Protein AF-A0A150R472-F1 (afdb_monomer_lite)

Foldseek 3Di:
DDDDDPDDDDDDVVVVVVVVVVVPDDDPPVVVVVVVVVVVVCVVVVDDDDDDDDDDDDDDDDDDDDDDDPPPDDDDDPPPPVPPPQDAAEDDAAEAEAEADPAFWDKDFDPDQLLPDPDAKKKKKKKWFPQKDWDFPPDDDPPWDWDDDPGIIIIIDMFGSDPVGGGTTIIIGGDFDKIKMWMWIDDPRHIYIYIYIYGYYD

Radius of gyration: 24.88 Å; chains: 1; bounding box: 51×70×82 Å

Organism: Sorangium cellulosum (NCBI:txid56)

pLDDT: mean 71.8, std 20.86, range [34.97, 97.44]

Structure (mmCIF, N/CA/C/O backbone):
data_AF-A0A150R472-F1
#
_entry.id   AF-A0A150R472-F1
#
loop_
_atom_site.group_PDB
_atom_site.id
_atom_site.type_symbol
_atom_site.label_atom_id
_atom_site.label_alt_id
_atom_site.label_comp_id
_atom_site.label_asym_id
_atom_site.label_entity_id
_atom_site.label_seq_id
_atom_site.pdbx_PDB_ins_code
_atom_site.Cartn_x
_atom_site.Cartn_y
_atom_site.Cartn_z
_atom_site.occupancy
_atom_site.B_iso_or_equiv
_atom_site.auth_seq_id
_atom_site.auth_comp_id
_atom_site.auth_asym_id
_atom_site.auth_atom_id
_atom_site.pdbx_PDB_model_num
ATOM 1 N N . MET A 1 1 ? 4.838 14.155 -59.945 1.00 41.25 1 MET A N 1
ATOM 2 C CA . MET A 1 1 ? 5.807 13.468 -59.065 1.00 41.25 1 MET A CA 1
ATOM 3 C C . MET A 1 1 ? 7.003 14.375 -58.851 1.00 41.25 1 MET A C 1
ATOM 5 O O . MET A 1 1 ? 7.670 14.686 -59.829 1.00 41.25 1 MET A O 1
ATOM 9 N N . ASN A 1 2 ? 7.179 14.845 -57.613 1.00 40.28 2 ASN A N 1
ATOM 10 C CA . ASN A 1 2 ? 8.442 15.095 -56.899 1.00 40.28 2 ASN A CA 1
ATOM 11 C C . ASN A 1 2 ? 8.157 16.073 -55.752 1.00 40.28 2 ASN A C 1
ATOM 13 O O . ASN A 1 2 ? 8.332 17.281 -55.896 1.00 40.28 2 ASN A O 1
ATOM 17 N N . GLU A 1 3 ? 7.688 15.537 -54.626 1.00 43.25 3 GLU A N 1
ATOM 18 C CA . GLU A 1 3 ? 7.766 16.222 -53.337 1.00 43.25 3 GLU A CA 1
ATOM 19 C C . GLU A 1 3 ? 9.189 16.012 -52.809 1.00 43.25 3 GLU A C 1
ATOM 21 O O . GLU A 1 3 ? 9.639 14.881 -52.639 1.00 43.25 3 GLU A O 1
ATOM 26 N N . ARG A 1 4 ? 9.938 17.108 -52.658 1.00 50.59 4 ARG A N 1
ATOM 27 C CA . ARG A 1 4 ? 11.220 17.114 -51.954 1.00 50.59 4 ARG A CA 1
ATOM 28 C C . ARG A 1 4 ? 10.915 17.321 -50.479 1.00 50.59 4 ARG A C 1
ATOM 30 O O . ARG A 1 4 ? 10.432 18.389 -50.110 1.00 50.59 4 ARG A O 1
ATOM 37 N N . ASP A 1 5 ? 11.195 16.303 -49.681 1.00 42.66 5 ASP A N 1
ATOM 38 C CA . ASP A 1 5 ? 11.229 16.392 -48.224 1.00 42.66 5 ASP A CA 1
ATOM 39 C C . ASP A 1 5 ? 12.313 17.412 -47.818 1.00 42.66 5 ASP A C 1
ATOM 41 O O . ASP A 1 5 ? 13.453 17.290 -48.284 1.00 42.66 5 ASP A O 1
ATOM 45 N N . PRO A 1 6 ? 12.012 18.459 -47.028 1.00 54.38 6 PRO A N 1
ATOM 46 C CA . PRO A 1 6 ? 13.043 19.359 -46.537 1.00 54.38 6 PRO A CA 1
ATOM 47 C C . PRO A 1 6 ? 13.856 18.657 -45.443 1.00 54.38 6 PRO A C 1
ATOM 49 O O . PRO A 1 6 ? 13.374 18.426 -44.335 1.00 54.38 6 PRO A O 1
ATOM 52 N N . GLU A 1 7 ? 15.107 18.338 -45.770 1.00 58.38 7 GLU A N 1
ATOM 53 C CA . GLU A 1 7 ? 16.122 17.842 -44.841 1.00 58.38 7 GLU A CA 1
ATOM 54 C C . GLU A 1 7 ? 16.258 18.824 -43.662 1.00 58.38 7 GLU A C 1
ATOM 56 O O . GLU A 1 7 ? 16.599 19.999 -43.832 1.00 58.38 7 GLU A O 1
ATOM 61 N N . LEU A 1 8 ? 15.908 18.362 -42.460 1.00 50.47 8 LEU A N 1
ATOM 62 C CA . LEU A 1 8 ? 16.001 19.155 -41.236 1.00 50.47 8 LEU A CA 1
ATOM 63 C C . LEU A 1 8 ? 17.477 19.487 -40.950 1.00 50.47 8 LEU A C 1
ATOM 65 O O . LEU A 1 8 ? 18.325 18.603 -41.071 1.00 50.47 8 LEU A O 1
ATOM 69 N N . PRO A 1 9 ? 17.815 20.723 -40.535 1.00 58.00 9 PRO A N 1
ATOM 70 C CA . PRO A 1 9 ? 19.200 21.086 -40.264 1.00 58.00 9 PRO A CA 1
ATOM 71 C C . PRO A 1 9 ? 19.743 20.302 -39.063 1.00 58.00 9 PRO A C 1
ATOM 73 O O . PRO A 1 9 ? 19.156 20.313 -37.978 1.00 58.00 9 PRO A O 1
ATOM 76 N N . GLU A 1 10 ? 20.886 19.641 -39.249 1.00 63.16 10 GLU A N 1
ATOM 77 C CA . GLU A 1 10 ? 21.577 18.930 -38.176 1.00 63.16 10 GLU A CA 1
ATOM 78 C C . GLU A 1 10 ? 22.005 19.903 -37.068 1.00 63.16 10 GLU A C 1
ATOM 80 O O . GLU A 1 10 ? 22.613 20.949 -37.313 1.00 63.16 10 GLU A O 1
ATOM 85 N N . PHE A 1 11 ? 21.686 19.565 -35.818 1.00 61.25 11 PHE A N 1
ATOM 86 C CA . PHE A 1 11 ? 22.014 20.420 -34.681 1.00 61.25 11 PHE A CA 1
ATOM 87 C C . PHE A 1 11 ? 23.538 20.547 -34.498 1.00 61.25 11 PHE A C 1
ATOM 89 O O . PHE A 1 11 ? 24.228 19.520 -34.497 1.00 61.25 11 PHE A O 1
ATOM 96 N N . PRO A 1 12 ? 24.071 21.761 -34.238 1.00 76.25 12 PRO A N 1
ATOM 97 C CA . PRO A 1 12 ? 25.487 21.967 -33.943 1.00 76.25 12 PRO A CA 1
ATOM 98 C C . PRO A 1 12 ? 25.973 21.049 -32.815 1.00 76.25 12 PRO A C 1
ATOM 100 O O . PRO A 1 12 ? 25.278 20.862 -31.813 1.00 76.25 12 PRO A O 1
ATOM 103 N N . GLN A 1 13 ? 27.179 20.487 -32.942 1.00 66.56 13 GLN A N 1
ATOM 104 C CA . GLN A 1 13 ? 27.697 19.494 -31.987 1.00 66.56 13 GLN A CA 1
ATOM 105 C C . GLN A 1 13 ? 27.717 19.996 -30.533 1.00 66.56 13 GLN A C 1
ATOM 107 O O . GLN A 1 13 ? 27.543 19.210 -29.603 1.00 66.56 13 GLN A O 1
ATOM 112 N N . GLU A 1 14 ? 27.898 21.300 -30.323 1.00 60.41 14 GLU A N 1
ATOM 113 C CA . GLU A 1 14 ? 27.862 21.925 -28.998 1.00 60.41 14 GLU A CA 1
ATOM 114 C C . GLU A 1 14 ? 26.471 21.846 -28.359 1.00 60.41 14 GLU A C 1
ATOM 116 O O . GLU A 1 14 ? 26.351 21.502 -27.182 1.00 60.41 14 GLU A O 1
ATOM 121 N N . LEU A 1 15 ? 25.412 22.037 -29.150 1.00 63.22 15 LEU A N 1
ATOM 122 C CA . LEU A 1 15 ? 24.032 21.890 -28.696 1.00 63.22 15 LEU A CA 1
ATOM 123 C C . LEU A 1 15 ? 23.710 20.425 -28.371 1.00 63.22 15 LEU A C 1
ATOM 125 O O . LEU A 1 15 ? 23.051 20.140 -27.374 1.00 63.22 15 LEU A O 1
ATOM 129 N N . GLN A 1 16 ? 24.248 19.476 -29.142 1.00 64.50 16 GLN A N 1
ATOM 130 C CA . GLN A 1 16 ? 24.092 18.049 -28.844 1.00 64.50 16 GLN A CA 1
ATOM 131 C C . GLN A 1 16 ? 24.772 17.646 -27.527 1.00 64.50 16 GLN A C 1
ATOM 133 O O . GLN A 1 16 ? 24.249 16.807 -26.787 1.00 64.50 16 GLN A O 1
ATOM 138 N N . ARG A 1 17 ? 25.935 18.236 -27.217 1.00 63.47 17 ARG A N 1
ATOM 139 C CA . ARG A 1 17 ? 26.630 18.021 -25.938 1.00 63.47 17 ARG A CA 1
ATOM 140 C C . ARG A 1 17 ? 25.864 18.655 -24.782 1.00 63.47 17 ARG A C 1
ATOM 142 O O . ARG A 1 17 ? 25.713 18.003 -23.754 1.00 63.47 17 ARG A O 1
ATOM 149 N N . ALA A 1 18 ? 25.326 19.860 -24.967 1.00 58.75 18 ALA A N 1
ATOM 150 C CA . ALA A 1 18 ? 24.502 20.534 -23.966 1.00 58.75 18 ALA A CA 1
ATOM 151 C C . ALA A 1 18 ? 23.213 19.751 -23.656 1.00 58.75 18 ALA A C 1
ATOM 153 O O . ALA A 1 18 ? 22.895 19.540 -22.490 1.00 58.75 18 ALA A O 1
ATOM 154 N N . ILE A 1 19 ? 22.524 19.227 -24.676 1.00 63.00 19 ILE A N 1
ATOM 155 C CA . ILE A 1 19 ? 21.335 18.376 -24.498 1.00 63.00 19 ILE A CA 1
ATOM 156 C C . ILE A 1 19 ? 21.699 17.074 -23.772 1.00 63.00 19 ILE A C 1
ATOM 158 O O . ILE A 1 19 ? 20.987 16.660 -22.860 1.00 63.00 19 ILE A O 1
ATOM 162 N N . ARG A 1 20 ? 22.824 16.433 -24.119 1.00 61.41 20 ARG A N 1
ATOM 163 C CA . ARG A 1 20 ? 23.303 15.237 -23.399 1.00 61.41 20 ARG A CA 1
ATOM 164 C C . ARG A 1 20 ? 23.678 15.528 -21.948 1.00 61.41 20 ARG A C 1
ATOM 166 O O . ARG A 1 20 ? 23.418 14.688 -21.096 1.00 61.41 20 ARG A O 1
ATOM 173 N N . ALA A 1 21 ? 24.276 16.683 -21.668 1.00 61.41 21 ALA A N 1
ATOM 174 C CA . ALA A 1 21 ? 24.594 17.100 -20.307 1.00 61.41 21 ALA A CA 1
ATOM 175 C C . ALA A 1 21 ? 23.316 17.372 -19.500 1.00 61.41 21 ALA A C 1
ATOM 177 O O . ALA A 1 21 ? 23.190 16.866 -18.393 1.00 61.41 21 ALA A O 1
ATOM 178 N N . ALA A 1 22 ? 22.336 18.070 -20.083 1.00 57.03 22 ALA A N 1
ATOM 179 C CA . ALA A 1 22 ? 21.048 18.338 -19.447 1.00 57.03 22 ALA A CA 1
ATOM 180 C C . ALA A 1 22 ? 20.241 17.056 -19.173 1.00 57.03 22 ALA A C 1
ATOM 182 O O . ALA A 1 22 ? 19.629 16.942 -18.121 1.00 57.03 22 ALA A O 1
ATOM 183 N N . ARG A 1 23 ? 20.297 16.057 -20.066 1.00 59.72 23 ARG A N 1
ATOM 184 C CA . ARG A 1 23 ? 19.662 14.737 -19.864 1.00 59.72 23 ARG A CA 1
ATOM 185 C C . ARG A 1 23 ? 20.285 13.902 -18.741 1.00 59.72 23 ARG A C 1
ATOM 187 O O . ARG A 1 23 ? 19.663 12.950 -18.294 1.00 59.72 23 ARG A O 1
ATOM 194 N N . ARG A 1 24 ? 21.515 14.214 -18.319 1.00 53.81 24 ARG A N 1
ATOM 195 C CA . ARG A 1 24 ? 22.201 13.537 -17.202 1.00 53.81 24 ARG A CA 1
ATOM 196 C C . ARG A 1 24 ? 21.940 14.198 -15.853 1.00 53.81 24 ARG A C 1
ATOM 198 O O . ARG A 1 24 ? 22.370 13.668 -14.836 1.00 53.81 24 ARG A O 1
ATOM 205 N N . VAL A 1 25 ? 21.299 15.362 -15.848 1.00 51.38 25 VAL A N 1
ATOM 206 C CA . VAL A 1 25 ? 20.901 16.044 -14.622 1.00 51.38 25 VAL A CA 1
ATOM 207 C C . VAL A 1 25 ? 19.490 15.574 -14.307 1.00 51.38 25 VAL A C 1
ATOM 209 O O . VAL A 1 25 ? 18.552 15.923 -15.022 1.00 51.38 25 VAL A O 1
ATOM 212 N N . GLU A 1 26 ? 19.350 14.757 -13.263 1.00 59.97 26 GLU A N 1
ATOM 213 C CA . GLU A 1 26 ? 18.031 14.417 -12.734 1.00 59.97 26 GLU A CA 1
ATOM 214 C C . GLU A 1 26 ? 17.257 15.708 -12.429 1.00 59.97 26 GLU A C 1
ATOM 216 O O . GLU A 1 26 ? 17.829 16.667 -11.885 1.00 59.97 26 GLU A O 1
ATOM 221 N N . PRO A 1 27 ? 15.965 15.778 -12.792 1.00 62.59 27 PRO A N 1
ATOM 222 C CA . PRO A 1 27 ? 15.145 16.912 -12.416 1.00 62.59 27 PRO A CA 1
ATOM 223 C C . PRO A 1 27 ? 15.155 17.047 -10.892 1.00 62.59 27 PRO A C 1
ATOM 225 O O . PRO A 1 27 ? 15.138 16.070 -10.147 1.00 62.59 27 PRO A O 1
ATOM 228 N N . SER A 1 28 ? 15.200 18.285 -10.398 1.00 59.84 28 SER A N 1
ATOM 229 C CA . SER A 1 28 ? 15.162 18.484 -8.951 1.00 59.84 28 SER A CA 1
ATOM 230 C C . SER A 1 28 ? 13.852 17.924 -8.388 1.00 59.84 28 SER A C 1
ATOM 232 O O . SER A 1 28 ? 12.782 18.143 -8.959 1.00 59.84 28 SER A O 1
ATOM 234 N N . ARG A 1 29 ? 13.911 17.265 -7.223 1.00 52.25 29 ARG A N 1
ATOM 235 C CA . ARG A 1 29 ? 12.732 16.697 -6.536 1.00 52.25 29 ARG A CA 1
ATOM 236 C C . ARG A 1 29 ? 11.596 17.713 -6.329 1.00 52.25 29 ARG A C 1
ATOM 238 O O . ARG A 1 29 ? 10.433 17.346 -6.203 1.00 52.25 29 ARG A O 1
ATOM 245 N N . ALA A 1 30 ? 11.914 19.009 -6.285 1.00 52.56 30 ALA A N 1
ATOM 246 C CA . ALA A 1 30 ? 10.928 20.087 -6.205 1.00 52.56 30 ALA A CA 1
ATOM 247 C C . ALA A 1 30 ? 10.163 20.306 -7.524 1.00 52.56 30 ALA A C 1
ATOM 249 O O . ALA A 1 30 ? 8.993 20.689 -7.503 1.00 52.56 30 ALA A O 1
ATOM 250 N N . LEU A 1 31 ? 10.812 20.073 -8.666 1.00 54.16 31 LEU A N 1
ATOM 251 C CA . LEU A 1 31 ? 10.204 20.152 -9.991 1.00 54.16 31 LEU A CA 1
ATOM 252 C C . LEU A 1 31 ? 9.258 18.968 -10.222 1.00 54.16 31 LEU A C 1
ATOM 254 O O . LEU A 1 31 ? 8.132 19.174 -10.665 1.00 54.16 31 LEU A O 1
ATOM 258 N N . GLU A 1 32 ? 9.675 17.762 -9.835 1.00 59.03 32 GLU A N 1
ATOM 259 C CA . GLU A 1 32 ? 8.843 16.555 -9.912 1.00 59.03 32 GLU A CA 1
ATOM 260 C C . GLU A 1 32 ? 7.554 16.718 -9.100 1.00 59.03 32 GLU A C 1
ATOM 262 O O . GLU A 1 32 ? 6.459 16.551 -9.634 1.00 59.03 32 GLU A O 1
ATOM 267 N N . ARG A 1 33 ? 7.658 17.171 -7.841 1.00 57.97 33 ARG A N 1
ATOM 268 C CA . ARG A 1 33 ? 6.489 17.443 -6.982 1.00 57.97 33 ARG A CA 1
ATOM 269 C C . ARG A 1 33 ? 5.520 18.460 -7.589 1.00 57.97 33 ARG A C 1
ATOM 271 O O . ARG A 1 33 ? 4.310 18.306 -7.449 1.00 57.97 33 ARG A O 1
ATOM 278 N N . ARG A 1 34 ? 6.024 19.494 -8.272 1.00 61.78 34 ARG A N 1
ATOM 279 C CA . ARG A 1 34 ? 5.173 20.497 -8.939 1.00 61.78 34 ARG A CA 1
ATOM 280 C C . ARG A 1 34 ? 4.437 19.919 -10.140 1.00 61.78 34 ARG A C 1
ATOM 282 O O . ARG A 1 34 ? 3.284 20.275 -10.352 1.00 61.78 34 ARG A O 1
ATOM 289 N N . VAL A 1 35 ? 5.083 19.038 -10.902 1.00 68.00 35 VAL A N 1
ATOM 290 C CA . VAL A 1 35 ? 4.457 18.369 -12.049 1.00 68.00 35 VAL A CA 1
ATOM 291 C C . VAL A 1 35 ? 3.386 17.388 -11.572 1.00 68.00 35 VAL A C 1
ATOM 293 O O . VAL A 1 35 ? 2.254 17.474 -12.037 1.00 68.00 35 VAL A O 1
ATOM 296 N N . PHE A 1 36 ? 3.688 16.535 -10.589 1.00 65.81 36 PHE A N 1
ATOM 297 C CA . PHE A 1 36 ? 2.701 15.602 -10.034 1.00 65.81 36 PHE A CA 1
ATOM 298 C C . PHE A 1 36 ? 1.529 16.323 -9.355 1.00 65.81 36 PHE A C 1
ATOM 300 O O . PHE A 1 36 ? 0.376 15.978 -9.603 1.00 65.81 36 PHE A O 1
ATOM 307 N N . GLY A 1 37 ? 1.792 17.388 -8.591 1.00 62.53 37 GLY A N 1
ATOM 308 C CA . GLY A 1 37 ? 0.731 18.208 -8.003 1.00 62.53 37 GLY A CA 1
ATOM 309 C C . GLY A 1 37 ? -0.134 18.922 -9.050 1.00 62.53 37 GLY A C 1
ATOM 310 O O . GLY A 1 37 ? -1.345 19.038 -8.876 1.00 62.53 37 GLY A O 1
ATOM 311 N N . ALA A 1 38 ? 0.451 19.371 -10.166 1.00 55.91 38 ALA A N 1
ATOM 312 C CA . ALA A 1 38 ? -0.310 19.974 -11.261 1.00 55.91 38 ALA A CA 1
ATOM 313 C C . ALA A 1 38 ? -1.207 18.951 -11.981 1.00 55.91 38 ALA A C 1
ATOM 315 O O . ALA A 1 38 ? -2.330 19.291 -12.351 1.00 55.91 38 ALA A O 1
ATOM 316 N N . LEU A 1 39 ? -0.748 17.706 -12.136 1.00 59.03 39 LEU A N 1
ATOM 317 C CA . LEU A 1 39 ? -1.542 16.619 -12.718 1.00 59.03 39 LEU A CA 1
ATOM 318 C C . LEU A 1 39 ? -2.742 16.255 -11.828 1.00 59.03 39 LEU A C 1
ATOM 320 O O . LEU A 1 39 ? -3.863 16.164 -12.324 1.00 59.03 39 LEU A O 1
ATOM 324 N N . GLU A 1 40 ? -2.546 16.178 -10.511 1.00 57.09 40 GLU A N 1
ATOM 325 C CA . GLU A 1 40 ? -3.618 15.888 -9.547 1.00 57.09 40 GLU A CA 1
ATOM 326 C C . GLU A 1 40 ? -4.724 16.967 -9.545 1.00 57.09 40 GLU A C 1
ATOM 328 O O . GLU A 1 40 ? -5.914 16.676 -9.398 1.00 57.09 40 GLU A O 1
ATOM 333 N N . VAL A 1 41 ? -4.350 18.236 -9.747 1.00 57.59 41 VAL A N 1
ATOM 334 C CA . VAL A 1 41 ? -5.304 19.352 -9.861 1.00 57.59 41 VAL A CA 1
ATOM 335 C C . VAL A 1 41 ? -6.107 19.270 -11.160 1.00 57.59 41 VAL A C 1
ATOM 337 O O . VAL A 1 41 ? -7.309 19.547 -11.148 1.00 57.59 41 VAL A O 1
ATOM 340 N N . VAL A 1 42 ? -5.480 18.871 -12.268 1.00 50.62 42 VAL A N 1
ATOM 341 C CA . VAL A 1 42 ? -6.153 18.707 -13.567 1.00 50.62 42 VAL A CA 1
ATOM 342 C C . VAL A 1 42 ? -7.148 17.545 -13.527 1.00 50.62 42 VAL A C 1
ATOM 344 O O . VAL A 1 42 ? -8.270 17.691 -14.010 1.00 50.62 42 VAL A O 1
ATOM 347 N N . GLU A 1 43 ? -6.806 16.436 -12.871 1.00 52.59 43 GLU A N 1
ATOM 348 C CA . GLU A 1 43 ? -7.730 15.312 -12.676 1.00 52.59 43 GLU A CA 1
ATOM 349 C C . GLU A 1 43 ? -8.922 15.693 -11.786 1.00 52.59 43 GLU A C 1
ATOM 351 O O . GLU A 1 43 ? -10.071 15.398 -12.119 1.00 52.59 43 GLU A O 1
ATOM 356 N N . LYS A 1 44 ? -8.686 16.446 -10.703 1.00 53.19 44 LYS A N 1
ATOM 357 C CA . LYS A 1 44 ? -9.754 16.953 -9.819 1.00 53.19 44 LYS A CA 1
ATOM 358 C C . LYS A 1 44 ? -10.658 17.999 -10.479 1.00 53.19 44 LYS A C 1
ATOM 360 O O . LYS A 1 44 ? -11.812 18.143 -10.080 1.00 53.19 44 LYS A O 1
ATOM 365 N N . THR A 1 45 ? -10.169 18.725 -11.485 1.00 51.47 45 THR A N 1
ATOM 366 C CA . THR A 1 45 ? -10.952 19.733 -12.229 1.00 51.47 45 THR A CA 1
ATOM 367 C C . THR A 1 45 ? -11.572 19.204 -13.529 1.00 51.47 45 THR A C 1
ATOM 369 O O . THR A 1 45 ? -12.339 19.921 -14.174 1.00 51.47 45 THR A O 1
ATOM 372 N N . GLY A 1 46 ? -11.352 17.929 -13.870 1.00 43.19 46 GLY A N 1
ATOM 373 C CA . GLY A 1 46 ? -11.846 17.247 -15.074 1.00 43.19 46 GLY A CA 1
ATOM 374 C C . GLY A 1 46 ? -13.362 16.999 -15.168 1.00 43.19 46 GLY A C 1
ATOM 375 O O . GLY A 1 46 ? -13.805 16.206 -15.996 1.00 43.19 46 GLY A O 1
ATOM 376 N N . SER A 1 47 ? -14.195 17.666 -14.366 1.00 49.47 47 SER A N 1
ATOM 377 C CA . SER A 1 47 ? -15.657 17.642 -14.519 1.00 49.47 47 SER A CA 1
ATOM 378 C C . SER A 1 47 ? -16.280 19.009 -14.247 1.00 49.47 47 SER A C 1
ATOM 380 O O . SER A 1 47 ? -16.860 19.264 -13.196 1.00 49.47 47 SER A O 1
ATOM 382 N N . ALA A 1 48 ? -16.216 19.888 -15.247 1.00 38.44 48 ALA A N 1
ATOM 383 C CA . ALA A 1 48 ? -17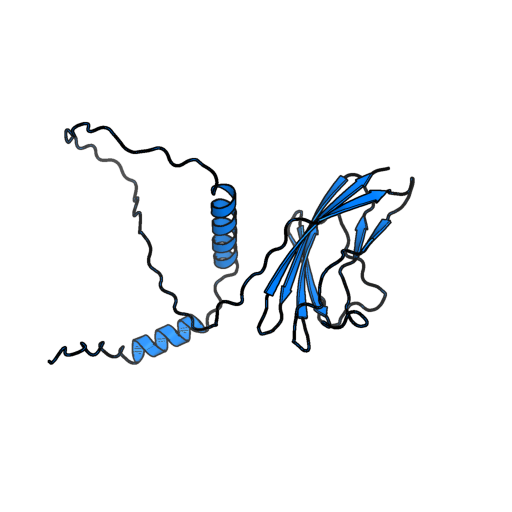.161 20.991 -15.395 1.00 38.44 48 ALA A CA 1
ATOM 384 C C . ALA A 1 48 ? -17.704 21.012 -16.841 1.00 38.44 48 ALA A C 1
ATOM 386 O O . ALA A 1 48 ? -16.954 20.775 -17.791 1.00 38.44 48 ALA A O 1
ATOM 387 N N . PRO A 1 49 ? -19.016 21.235 -17.039 1.00 40.53 49 PRO A N 1
ATOM 388 C CA . PRO A 1 49 ? -19.704 20.891 -18.279 1.00 40.53 49 PRO A CA 1
ATOM 389 C C . PRO A 1 49 ? -19.385 21.849 -19.434 1.00 40.53 49 PRO A C 1
ATOM 391 O O . PRO A 1 49 ? -19.365 23.070 -19.275 1.00 40.53 49 PRO A O 1
ATOM 394 N N . ARG A 1 50 ? -19.262 21.283 -20.643 1.00 47.03 50 ARG A N 1
ATOM 395 C CA . ARG A 1 50 ? -19.297 22.008 -21.924 1.00 47.03 50 ARG A CA 1
ATOM 396 C C . ARG A 1 50 ? -20.556 22.883 -21.998 1.00 47.03 50 ARG A C 1
ATOM 398 O O . ARG A 1 50 ? -21.648 22.375 -22.250 1.00 47.03 50 ARG A O 1
ATOM 405 N N . ARG A 1 51 ? -20.416 24.206 -21.858 1.00 39.97 51 ARG A N 1
ATOM 406 C CA . ARG A 1 51 ? -21.451 25.161 -22.280 1.00 39.97 51 ARG A CA 1
ATOM 407 C C . ARG A 1 51 ? -21.101 25.773 -23.634 1.00 39.97 51 ARG A C 1
ATOM 409 O O . ARG A 1 51 ? -20.054 26.380 -23.827 1.00 39.97 51 ARG A O 1
ATOM 416 N N . ARG A 1 52 ? -22.033 25.547 -24.563 1.00 38.28 52 ARG A N 1
ATOM 417 C CA . ARG A 1 52 ? -22.140 26.073 -25.927 1.00 38.28 52 ARG A CA 1
ATOM 418 C C . ARG A 1 52 ? -21.839 27.570 -26.020 1.00 38.28 52 ARG A C 1
ATOM 420 O O . ARG A 1 52 ? -22.305 28.367 -25.211 1.00 38.28 52 ARG A O 1
ATOM 427 N N . ALA A 1 53 ? -21.154 27.919 -27.103 1.00 43.25 53 ALA A N 1
ATOM 428 C CA . ALA A 1 53 ? -20.986 29.269 -27.608 1.00 43.25 53 ALA A CA 1
ATOM 429 C C . ALA A 1 53 ? -22.331 29.939 -27.943 1.00 43.25 53 ALA A C 1
ATOM 431 O O . ALA A 1 53 ? -23.172 29.330 -28.596 1.00 43.25 53 ALA A O 1
ATOM 432 N N . SER A 1 54 ? -22.487 31.210 -27.560 1.00 42.22 54 SER A N 1
ATOM 433 C CA . SER A 1 54 ? -22.826 32.322 -28.464 1.00 42.22 54 SER A CA 1
ATOM 434 C C . SER A 1 54 ? -23.155 33.576 -27.649 1.00 42.22 54 SER A C 1
ATOM 436 O O . SER A 1 54 ? -24.120 33.568 -26.890 1.00 42.22 54 SER A O 1
ATOM 438 N N . ARG A 1 55 ? -22.423 34.671 -27.864 1.00 38.66 55 ARG A N 1
ATOM 439 C CA . ARG A 1 55 ? -22.982 35.958 -28.317 1.00 38.66 55 ARG A CA 1
ATOM 440 C C . ARG A 1 55 ? -21.876 37.003 -28.420 1.00 38.66 55 ARG A C 1
ATOM 442 O O . ARG A 1 55 ? -21.067 37.179 -27.520 1.00 38.66 55 ARG A O 1
ATOM 449 N N . ARG A 1 56 ? -21.877 37.659 -29.578 1.00 50.12 56 ARG A N 1
ATOM 450 C CA . ARG A 1 56 ? -21.064 38.814 -29.956 1.00 50.12 56 ARG A CA 1
ATOM 451 C C . ARG A 1 56 ? -21.287 39.943 -28.955 1.00 50.12 56 ARG A C 1
ATOM 453 O O . ARG A 1 56 ? -22.445 40.272 -28.727 1.00 50.12 56 ARG A O 1
ATOM 460 N N . LEU A 1 57 ? -20.229 40.586 -28.472 1.00 40.12 57 LEU A N 1
ATOM 461 C CA . LEU A 1 57 ? -20.302 41.986 -28.066 1.00 40.12 57 LEU A CA 1
ATOM 462 C C . LEU A 1 57 ? -18.941 42.663 -28.278 1.00 40.12 57 LEU A C 1
ATOM 464 O O . LEU A 1 57 ? -17.882 42.113 -27.996 1.00 40.12 57 LEU A O 1
ATOM 468 N N . SER A 1 58 ? -19.043 43.828 -28.893 1.00 41.97 58 SER A N 1
ATOM 469 C CA . SER A 1 58 ? -18.037 44.728 -29.440 1.00 41.97 58 SER A CA 1
ATOM 470 C C . SER A 1 58 ? -17.076 45.310 -28.402 1.00 41.97 58 SER A C 1
ATOM 472 O O . SER A 1 58 ? -17.490 45.725 -27.323 1.00 41.97 58 SER A O 1
ATOM 474 N N . ILE A 1 59 ? -15.803 45.400 -28.791 1.00 42.06 59 ILE A N 1
ATOM 475 C CA . ILE A 1 59 ? -14.723 46.095 -28.080 1.00 42.06 59 ILE A CA 1
ATOM 476 C C . ILE A 1 59 ? -14.896 47.610 -28.268 1.00 42.06 59 ILE A C 1
ATOM 478 O O . ILE A 1 59 ? -15.063 48.055 -29.406 1.00 42.06 59 ILE A O 1
ATOM 482 N N . PRO A 1 60 ? -14.739 48.409 -27.201 1.00 45.97 60 PRO A N 1
ATOM 483 C CA . PRO A 1 60 ? -13.949 49.620 -27.336 1.00 45.97 60 PRO A CA 1
ATOM 484 C C . PRO A 1 60 ? -12.690 49.561 -26.468 1.00 45.97 60 PRO A C 1
ATOM 486 O O . PRO A 1 60 ? -12.700 49.225 -25.286 1.00 45.97 60 PRO A O 1
ATOM 489 N N . LEU A 1 61 ? -11.598 49.892 -27.146 1.00 49.84 61 LEU A N 1
ATOM 490 C CA . LEU A 1 61 ? -10.248 50.115 -26.666 1.00 49.84 61 LEU A CA 1
ATOM 491 C C . LEU A 1 61 ? -10.243 51.185 -25.559 1.00 49.84 61 LEU A C 1
ATOM 493 O O . LEU A 1 61 ? -10.691 52.305 -25.793 1.00 49.84 61 LEU A O 1
ATOM 497 N N . ALA A 1 62 ? -9.684 50.873 -24.391 1.00 38.91 62 ALA A N 1
ATOM 498 C CA . ALA A 1 62 ? -9.255 51.883 -23.428 1.00 38.91 62 ALA A CA 1
ATOM 499 C C . ALA A 1 62 ? -8.008 51.389 -22.688 1.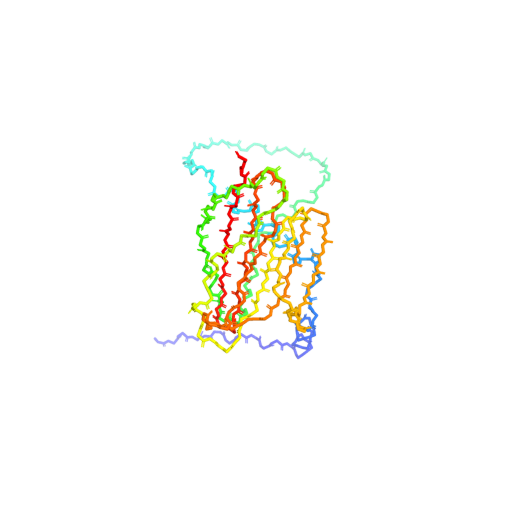00 38.91 62 ALA A C 1
ATOM 501 O O . ALA A 1 62 ? -8.031 50.383 -21.982 1.00 38.91 62 ALA A O 1
ATOM 502 N N . LEU A 1 63 ? -6.907 52.105 -22.917 1.00 48.28 63 LEU A N 1
ATOM 503 C CA . LEU A 1 63 ? -5.640 51.963 -22.216 1.00 48.28 63 LEU A CA 1
ATOM 504 C C . LEU A 1 63 ? -5.815 52.231 -20.717 1.00 48.28 63 LEU A C 1
ATOM 506 O O . LEU A 1 63 ? -6.336 53.278 -20.341 1.00 48.28 63 LEU A O 1
ATOM 510 N N . ALA A 1 64 ? -5.248 51.364 -19.882 1.00 41.03 64 ALA A N 1
ATOM 511 C CA . ALA A 1 64 ? -4.754 51.753 -18.569 1.00 41.03 64 ALA A CA 1
ATOM 512 C C . ALA A 1 64 ? -3.591 50.842 -18.162 1.00 41.03 64 ALA A C 1
ATOM 514 O O . ALA A 1 64 ? -3.695 49.620 -18.122 1.00 41.03 64 ALA A O 1
ATOM 515 N N . VAL A 1 65 ? -2.466 51.498 -17.911 1.00 49.66 65 VAL A N 1
ATOM 516 C CA . VAL A 1 65 ? -1.187 50.971 -17.453 1.00 49.66 65 VAL A CA 1
ATOM 517 C C . VAL A 1 65 ? -1.322 50.481 -16.012 1.00 49.66 65 VAL A C 1
ATOM 519 O O . VAL A 1 65 ? -1.660 51.276 -15.143 1.00 49.66 65 VAL A O 1
ATOM 522 N N . ALA A 1 66 ? -0.996 49.218 -15.745 1.00 39.41 66 ALA A N 1
ATOM 523 C CA . ALA A 1 66 ? -0.456 48.769 -14.461 1.00 39.41 66 ALA A CA 1
ATOM 524 C C . ALA A 1 66 ? 0.100 47.348 -14.609 1.00 39.41 66 ALA A C 1
ATOM 526 O O . ALA A 1 66 ? -0.446 46.527 -15.339 1.00 39.41 66 ALA A O 1
ATOM 527 N N . GLY A 1 67 ? 1.235 47.107 -13.957 1.00 42.88 67 GLY A N 1
ATOM 528 C CA . GLY A 1 67 ? 2.088 45.942 -14.148 1.00 42.88 67 GLY A CA 1
ATOM 529 C C . GLY A 1 67 ? 1.427 44.592 -13.876 1.00 42.88 67 GLY A C 1
ATOM 530 O O . GLY A 1 67 ? 0.525 44.453 -13.057 1.00 42.88 67 GLY A O 1
ATOM 531 N N . GLY A 1 68 ? 1.964 43.578 -14.546 1.00 37.53 68 GLY A N 1
ATOM 532 C CA . GLY A 1 68 ? 1.647 42.182 -14.295 1.00 37.53 68 GLY A CA 1
ATOM 533 C C . GLY A 1 68 ? 1.988 41.348 -15.515 1.00 37.53 68 GLY A C 1
ATOM 534 O O . GLY A 1 68 ? 1.186 41.239 -16.433 1.00 37.53 68 GLY A O 1
ATOM 535 N N . MET A 1 69 ? 3.197 40.787 -15.552 1.00 42.28 69 MET A N 1
ATOM 536 C CA . MET A 1 69 ? 3.580 39.787 -16.547 1.00 42.28 69 MET A CA 1
ATOM 537 C C . MET A 1 69 ? 2.609 38.600 -16.480 1.00 42.28 69 MET A C 1
ATOM 539 O O . MET A 1 69 ? 2.730 37.744 -15.610 1.00 42.28 69 MET A O 1
ATOM 543 N N . ALA A 1 70 ? 1.673 38.531 -17.421 1.00 41.12 70 ALA A N 1
ATOM 544 C CA . ALA A 1 70 ? 0.917 37.326 -17.727 1.00 41.12 70 ALA A CA 1
ATOM 545 C C . ALA A 1 70 ? 1.373 36.819 -19.098 1.00 41.12 70 ALA A C 1
ATOM 547 O O . ALA A 1 70 ? 0.683 36.957 -20.106 1.00 41.12 70 ALA A O 1
ATOM 548 N N . ALA A 1 71 ? 2.581 36.256 -19.141 1.00 42.66 71 ALA A N 1
ATOM 549 C CA . ALA A 1 71 ? 2.992 35.416 -20.254 1.00 42.66 71 ALA A CA 1
ATOM 550 C C . ALA A 1 71 ? 2.265 34.072 -20.110 1.00 42.66 71 ALA A C 1
ATOM 552 O O . ALA A 1 71 ? 2.768 33.133 -19.499 1.00 42.66 71 ALA A O 1
ATOM 553 N N . ALA A 1 72 ? 1.048 33.996 -20.647 1.00 43.91 72 ALA A N 1
ATOM 554 C CA . ALA A 1 72 ? 0.400 32.726 -20.933 1.00 43.91 72 ALA A CA 1
ATOM 555 C C . ALA A 1 72 ? 1.151 32.071 -22.102 1.00 43.91 72 ALA A C 1
ATOM 557 O O . ALA A 1 72 ? 0.792 32.230 -23.267 1.00 43.91 72 ALA A O 1
ATOM 558 N N . ALA A 1 73 ? 2.249 31.386 -21.786 1.00 39.19 73 ALA A N 1
ATOM 559 C CA . ALA A 1 73 ? 2.939 30.518 -22.722 1.00 39.19 73 ALA A CA 1
ATOM 560 C C . ALA A 1 73 ? 2.098 29.250 -22.904 1.00 39.19 73 ALA A C 1
ATOM 562 O O . ALA A 1 73 ? 2.112 28.333 -22.083 1.00 39.19 73 ALA A O 1
ATOM 563 N N . ALA A 1 74 ? 1.327 29.233 -23.986 1.00 44.22 74 ALA A N 1
ATOM 564 C CA . ALA A 1 74 ? 0.728 28.023 -24.507 1.00 44.22 74 ALA A CA 1
ATOM 565 C C . ALA A 1 74 ? 1.839 27.076 -24.994 1.00 44.22 74 ALA A C 1
ATOM 567 O O . ALA A 1 74 ? 2.589 27.396 -25.911 1.00 44.22 74 ALA A O 1
ATOM 568 N N . LEU A 1 75 ? 1.938 25.940 -24.301 1.00 43.66 75 LEU A N 1
ATOM 569 C CA . LEU A 1 75 ? 2.296 24.592 -24.755 1.00 43.66 75 LEU A CA 1
ATOM 570 C C . LEU A 1 75 ? 2.961 24.449 -26.131 1.00 43.66 75 LEU A C 1
ATOM 572 O O . LEU A 1 75 ? 2.329 24.676 -27.159 1.00 43.66 75 LEU A O 1
ATOM 576 N N . SER A 1 76 ? 4.144 23.832 -26.145 1.00 42.75 76 SER A N 1
ATOM 577 C CA . SER A 1 76 ? 4.339 22.515 -26.786 1.00 42.75 76 SER A CA 1
ATOM 578 C C . SER A 1 76 ? 5.747 21.994 -26.491 1.00 42.75 76 SER A C 1
ATOM 580 O O . SER A 1 76 ? 6.699 22.237 -27.225 1.00 42.75 76 SER A O 1
ATOM 582 N N . VAL A 1 77 ? 5.887 21.256 -25.388 1.00 40.94 77 VAL A N 1
ATOM 583 C CA . VAL A 1 77 ? 7.050 20.387 -25.189 1.00 40.94 77 VAL A CA 1
ATOM 584 C C . VAL A 1 77 ? 6.656 19.010 -25.707 1.00 40.94 77 VAL A C 1
ATOM 586 O O . VAL A 1 77 ? 6.126 18.176 -24.979 1.00 40.94 77 VAL A O 1
ATOM 589 N N . SER A 1 78 ? 6.891 18.799 -27.000 1.00 41.12 78 SER A N 1
ATOM 590 C CA . SER A 1 78 ? 6.960 17.466 -27.591 1.00 41.12 78 SER A CA 1
ATOM 591 C C . SER A 1 78 ? 8.255 16.813 -27.113 1.00 41.12 78 SER A C 1
ATOM 593 O O . SER A 1 78 ? 9.259 16.794 -27.823 1.00 41.12 78 SER A O 1
ATOM 595 N N . LEU A 1 79 ? 8.254 16.309 -25.879 1.00 40.84 79 LEU A N 1
ATOM 596 C CA . LEU A 1 79 ? 9.224 15.302 -25.472 1.00 40.84 79 LEU A CA 1
ATOM 597 C C . LEU A 1 79 ? 8.790 13.990 -26.122 1.00 40.84 79 LEU A C 1
ATOM 599 O O . LEU A 1 79 ? 8.075 13.189 -25.535 1.00 40.84 79 LEU A O 1
ATOM 603 N N . LEU A 1 80 ? 9.243 13.787 -27.359 1.00 42.97 80 LEU A N 1
ATOM 604 C CA . LEU A 1 80 ? 9.499 12.448 -27.875 1.00 42.97 80 LEU A CA 1
ATOM 605 C C . LEU A 1 80 ? 10.714 11.905 -27.113 1.00 42.97 80 LEU A C 1
ATOM 607 O O . LEU A 1 80 ? 11.829 11.844 -27.634 1.00 42.97 80 LEU A O 1
ATOM 611 N N . ASP A 1 81 ? 10.494 11.592 -25.838 1.00 34.97 81 ASP A N 1
ATOM 612 C CA . ASP A 1 81 ? 11.261 10.553 -25.184 1.00 34.97 81 ASP A CA 1
ATOM 613 C C . ASP A 1 81 ? 10.694 9.236 -25.700 1.00 34.97 81 ASP A C 1
ATOM 615 O O . ASP A 1 81 ? 9.506 8.952 -25.574 1.00 34.97 81 ASP A O 1
ATOM 619 N N . ARG A 1 82 ? 11.541 8.482 -26.392 1.00 39.69 82 ARG A N 1
ATOM 620 C CA . ARG A 1 82 ? 11.200 7.189 -26.986 1.00 39.69 82 ARG A CA 1
ATOM 621 C C . ARG A 1 82 ? 11.447 6.081 -25.962 1.00 39.69 82 ARG A C 1
ATOM 623 O O . ARG A 1 82 ? 12.042 5.059 -26.283 1.00 39.69 82 ARG A O 1
ATOM 630 N N . SER A 1 83 ? 11.028 6.342 -24.732 1.00 38.47 83 SER A N 1
ATOM 631 C CA . SER A 1 83 ? 10.656 5.311 -23.781 1.00 38.47 83 SER A CA 1
ATOM 632 C C . SER A 1 83 ? 9.194 5.055 -24.113 1.00 38.47 83 SER A C 1
ATOM 634 O O . SER A 1 83 ? 8.385 5.977 -23.999 1.00 38.47 83 SER A O 1
ATOM 636 N N . GLU A 1 84 ? 8.876 3.877 -24.651 1.00 36.94 84 GLU A N 1
ATOM 637 C CA . GLU A 1 84 ? 7.482 3.465 -24.847 1.00 36.94 84 GLU A CA 1
ATOM 638 C C . GLU A 1 84 ? 6.708 3.861 -23.577 1.00 36.94 84 GLU A C 1
ATOM 640 O O . GLU A 1 84 ? 7.209 3.599 -22.477 1.00 36.94 84 GLU A O 1
ATOM 645 N N . PRO A 1 85 ? 5.583 4.592 -23.681 1.00 41.03 85 PRO A N 1
ATOM 646 C CA . PRO A 1 85 ? 4.845 5.007 -22.503 1.00 41.03 85 PRO A CA 1
ATOM 647 C C . PRO A 1 85 ? 4.446 3.739 -21.757 1.00 41.03 85 PRO A C 1
ATOM 649 O O . PRO A 1 85 ? 3.568 3.012 -22.208 1.00 41.03 85 PRO A O 1
ATOM 652 N N . VAL A 1 86 ? 5.124 3.457 -20.642 1.00 51.31 86 VAL A N 1
ATOM 653 C CA . VAL A 1 86 ? 4.741 2.365 -19.753 1.00 51.31 86 VAL A CA 1
ATOM 654 C C . VAL A 1 86 ? 3.326 2.692 -19.303 1.00 51.31 86 VAL A C 1
ATOM 656 O O . VAL A 1 86 ? 3.112 3.669 -18.578 1.00 51.31 86 VAL A O 1
ATOM 659 N N . GLU A 1 87 ? 2.355 1.942 -19.822 1.00 51.66 87 GLU A N 1
ATOM 660 C CA . GLU A 1 87 ? 0.941 2.207 -19.599 1.00 51.66 87 GLU A CA 1
ATOM 661 C C . GLU A 1 87 ? 0.655 2.123 -18.102 1.00 51.66 87 GLU A C 1
ATOM 663 O O . GLU A 1 87 ? 0.688 1.046 -17.506 1.00 51.66 87 GLU A O 1
ATOM 668 N N . LEU A 1 88 ? 0.371 3.274 -17.482 1.00 59.06 88 LEU A N 1
ATOM 669 C CA . LEU A 1 88 ? -0.106 3.312 -16.110 1.00 59.06 88 LEU A CA 1
ATOM 670 C C . LEU A 1 88 ? -1.546 2.808 -16.099 1.00 59.06 88 LEU A C 1
ATOM 672 O O . LEU A 1 88 ? -2.490 3.562 -16.337 1.00 59.06 88 LEU A O 1
ATOM 676 N N . THR A 1 89 ? -1.716 1.524 -15.813 1.00 63.59 89 THR A N 1
ATOM 677 C CA . THR A 1 89 ? -3.052 0.955 -15.658 1.00 63.59 89 THR A CA 1
ATOM 678 C C . THR A 1 89 ? -3.504 1.167 -14.215 1.00 63.59 89 THR A C 1
ATOM 680 O O . THR A 1 89 ? -3.043 0.491 -13.293 1.00 63.59 89 THR A O 1
ATOM 683 N N . GLY A 1 90 ? -4.382 2.151 -14.012 1.00 58.81 90 GLY A N 1
ATOM 684 C CA . GLY A 1 90 ? -4.995 2.448 -12.717 1.00 58.81 90 GLY A CA 1
ATOM 685 C C . GLY A 1 90 ? -6.243 1.600 -12.460 1.00 58.81 90 GLY A C 1
ATOM 686 O O . GLY A 1 90 ? -7.052 1.388 -13.365 1.00 58.81 90 GLY A O 1
ATOM 687 N N . ARG A 1 91 ? -6.428 1.130 -11.221 1.00 65.44 91 ARG A N 1
ATOM 688 C CA . ARG A 1 91 ? -7.667 0.464 -10.778 1.00 65.44 91 ARG A CA 1
ATOM 689 C C . ARG A 1 91 ? -8.522 1.409 -9.930 1.00 65.44 91 ARG A C 1
ATOM 691 O O . ARG A 1 91 ? -7.992 2.230 -9.182 1.00 65.44 91 ARG A O 1
ATOM 698 N N . GLU A 1 92 ? -9.850 1.274 -10.020 1.00 71.50 92 GLU A N 1
ATOM 699 C CA . GLU A 1 92 ? -10.763 1.918 -9.066 1.00 71.50 92 GLU A CA 1
ATOM 700 C C . GLU A 1 92 ? -10.399 1.537 -7.624 1.00 71.50 92 GLU A C 1
ATOM 702 O O . GLU A 1 92 ? -9.847 0.461 -7.366 1.00 71.50 92 GLU A O 1
ATOM 707 N N . ALA A 1 93 ? -10.697 2.437 -6.684 1.00 81.44 93 ALA A N 1
ATOM 708 C CA . ALA A 1 93 ? -10.404 2.204 -5.277 1.00 81.44 93 ALA A CA 1
ATOM 709 C C . ALA A 1 93 ? -11.099 0.933 -4.783 1.00 81.44 93 ALA A C 1
ATOM 711 O O . ALA A 1 93 ? -12.297 0.755 -4.999 1.00 81.44 93 ALA A O 1
ATOM 712 N N . ARG A 1 94 ? -10.349 0.061 -4.109 1.00 88.75 94 ARG A N 1
ATOM 713 C CA . ARG A 1 94 ? -10.906 -1.119 -3.450 1.00 88.75 94 ARG A CA 1
ATOM 714 C C . ARG A 1 94 ? -11.218 -0.789 -1.995 1.00 88.75 94 ARG A C 1
ATOM 716 O O . ARG A 1 94 ? -10.311 -0.451 -1.232 1.00 88.75 94 ARG A O 1
ATOM 723 N N . ASP A 1 95 ? -12.483 -0.926 -1.619 1.00 91.50 95 ASP A N 1
ATOM 724 C CA . ASP A 1 95 ? -12.944 -0.689 -0.253 1.00 91.50 95 ASP A CA 1
ATOM 725 C C . ASP A 1 95 ? -12.834 -1.972 0.585 1.00 91.50 95 ASP A C 1
ATOM 727 O O . ASP A 1 95 ? -13.310 -3.038 0.192 1.00 91.50 95 ASP A O 1
ATOM 731 N N . LEU A 1 96 ? -12.208 -1.864 1.756 1.00 94.31 96 LEU A N 1
ATOM 732 C CA . LEU A 1 96 ? -12.012 -2.944 2.719 1.00 94.31 96 LEU A CA 1
ATOM 733 C C . LEU A 1 96 ? -12.627 -2.533 4.057 1.00 94.31 96 LEU A C 1
ATOM 735 O O . LEU A 1 96 ? -12.263 -1.506 4.625 1.00 94.31 96 LEU A O 1
ATOM 739 N N . ALA A 1 97 ? -13.544 -3.339 4.583 1.00 95.12 97 ALA A N 1
ATOM 740 C CA . ALA A 1 97 ? -14.113 -3.128 5.909 1.00 95.12 97 ALA A CA 1
ATOM 741 C C . ALA A 1 97 ? -13.438 -4.063 6.913 1.00 95.12 97 ALA A C 1
ATOM 743 O O . ALA A 1 97 ? -13.393 -5.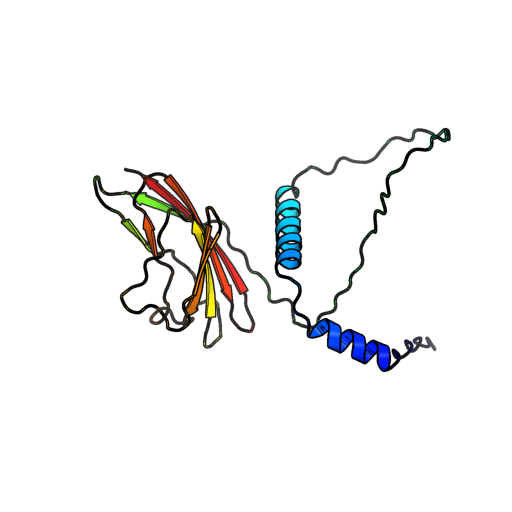275 6.702 1.00 95.12 97 ALA A O 1
ATOM 744 N N . VAL A 1 98 ? -12.938 -3.504 8.013 1.00 95.56 98 VAL A N 1
ATOM 745 C CA . VAL A 1 98 ? -12.287 -4.269 9.079 1.00 95.56 98 VAL A CA 1
ATOM 746 C C . VAL A 1 98 ? -12.871 -3.905 10.434 1.00 95.56 98 VAL A C 1
ATOM 748 O O . VAL A 1 98 ? -13.233 -2.753 10.699 1.00 95.56 98 VAL A O 1
ATOM 751 N N . ARG A 1 99 ? -12.966 -4.910 11.304 1.00 96.19 99 ARG A N 1
ATOM 752 C CA . ARG A 1 99 ? -13.402 -4.730 12.684 1.00 96.19 99 ARG A CA 1
ATOM 753 C C . ARG A 1 99 ? -12.195 -4.761 13.606 1.00 96.19 99 ARG A C 1
ATOM 755 O O . ARG A 1 99 ? -11.419 -5.713 13.584 1.00 96.19 99 ARG A O 1
ATOM 762 N N . LEU A 1 100 ? -12.041 -3.707 14.390 1.00 95.62 100 LEU A N 1
ATOM 763 C CA . LEU A 1 100 ? -11.017 -3.600 15.411 1.00 95.62 100 LEU A CA 1
ATOM 764 C C . LEU A 1 100 ? -11.465 -4.339 16.674 1.00 95.62 100 LEU A C 1
ATOM 766 O O . LEU A 1 100 ? -12.647 -4.285 17.019 1.00 95.62 100 LEU A O 1
ATOM 770 N N . PRO A 1 101 ? -10.533 -4.991 17.385 1.00 93.31 101 PRO A N 1
ATOM 771 C CA . PRO A 1 101 ? -10.803 -5.475 18.731 1.00 93.31 101 PRO A CA 1
ATOM 772 C C . PRO A 1 101 ? -11.042 -4.300 19.695 1.00 93.31 101 PRO A C 1
ATOM 774 O O . PRO A 1 101 ? -10.622 -3.168 19.435 1.00 93.31 101 PRO A O 1
ATOM 777 N N . ASP A 1 102 ? -11.665 -4.577 20.844 1.00 91.75 102 ASP A N 1
ATOM 778 C CA . ASP A 1 102 ? -11.889 -3.574 21.899 1.00 91.75 102 ASP A CA 1
ATOM 779 C C . ASP A 1 102 ? -10.576 -2.937 22.382 1.00 91.75 102 ASP A C 1
ATOM 781 O O . ASP A 1 102 ? -10.521 -1.744 22.700 1.00 91.75 102 ASP A O 1
ATOM 785 N N . THR A 1 103 ? -9.504 -3.733 22.399 1.00 89.94 103 THR A N 1
ATOM 786 C CA . THR A 1 103 ? -8.134 -3.310 22.687 1.00 89.94 103 THR A CA 1
ATOM 787 C C . THR A 1 103 ? -7.161 -3.931 21.686 1.00 89.94 103 THR A C 1
ATOM 789 O O . THR A 1 103 ? -7.307 -5.082 21.282 1.00 89.94 103 THR A O 1
ATOM 792 N N . GLY A 1 104 ? -6.140 -3.167 21.287 1.00 92.00 104 GLY A N 1
ATOM 793 C CA . GLY A 1 104 ? -5.079 -3.642 20.398 1.00 92.00 104 GLY A CA 1
ATOM 794 C C . GLY A 1 104 ? -5.191 -3.109 18.972 1.00 92.00 104 GLY A C 1
ATOM 795 O O . GLY A 1 104 ? -5.434 -1.924 18.761 1.00 92.00 104 GLY A O 1
ATOM 796 N N . HIS A 1 105 ? -4.916 -3.972 17.999 1.00 95.06 105 HIS A N 1
ATOM 797 C CA . HIS A 1 105 ? -4.837 -3.618 16.586 1.00 95.06 105 HIS A CA 1
ATOM 798 C C . HIS A 1 105 ? -5.308 -4.775 15.707 1.00 95.06 105 HIS A C 1
ATOM 800 O O . HIS A 1 105 ? -5.358 -5.921 16.149 1.00 95.06 105 HIS A O 1
ATOM 806 N N . VAL A 1 106 ? -5.601 -4.466 14.448 1.00 94.81 106 VAL A N 1
ATOM 807 C CA . VAL A 1 106 ? -5.778 -5.455 13.384 1.00 94.81 106 VAL A CA 1
ATOM 808 C C . VAL A 1 106 ? -4.641 -5.310 12.378 1.00 94.81 106 VAL A C 1
ATOM 810 O O . VAL A 1 106 ? -4.186 -4.195 12.102 1.00 94.81 106 VAL A O 1
ATOM 813 N N . VAL A 1 107 ? -4.162 -6.436 11.857 1.00 95.00 107 VAL A N 1
ATOM 814 C CA . VAL A 1 107 ? -3.290 -6.469 10.681 1.00 95.00 107 VAL A CA 1
ATOM 815 C C . VAL A 1 107 ? -4.179 -6.752 9.477 1.00 95.00 107 VAL A C 1
ATOM 817 O O . VAL A 1 107 ? -4.984 -7.679 9.510 1.00 95.00 107 VAL A O 1
ATOM 820 N N . VAL A 1 108 ? -4.080 -5.912 8.452 1.00 94.19 108 VAL A N 1
ATOM 821 C CA . VAL A 1 108 ? -4.887 -6.009 7.235 1.00 94.19 108 VAL A CA 1
ATOM 822 C C . VAL A 1 108 ? -3.966 -6.280 6.062 1.00 94.19 108 VAL A C 1
ATOM 824 O O . VAL A 1 108 ? -3.078 -5.471 5.782 1.00 94.19 108 VAL A O 1
ATOM 827 N N . ASP A 1 109 ? -4.209 -7.382 5.364 1.00 92.31 109 ASP A N 1
ATOM 828 C CA . ASP A 1 109 ? -3.555 -7.678 4.095 1.00 92.31 109 ASP A CA 1
ATOM 829 C C . ASP A 1 109 ? -4.204 -6.838 2.992 1.00 92.31 109 ASP A C 1
ATOM 831 O O . ASP A 1 109 ? -5.416 -6.911 2.766 1.00 92.31 109 ASP A O 1
ATOM 835 N N . LEU A 1 110 ? -3.412 -6.014 2.303 1.00 91.94 110 LEU A N 1
ATOM 836 C CA . LEU A 1 110 ? -3.895 -5.289 1.133 1.00 91.94 110 LEU A CA 1
ATOM 837 C C . LEU A 1 110 ? -3.769 -6.211 -0.090 1.00 91.94 110 LEU A C 1
ATOM 839 O O . LEU A 1 110 ? -2.654 -6.632 -0.404 1.00 91.94 110 LEU A O 1
ATOM 843 N N . PRO A 1 111 ? -4.872 -6.537 -0.797 1.00 89.69 111 PRO A N 1
ATOM 844 C CA . PRO A 1 111 ? -4.869 -7.523 -1.876 1.00 89.69 111 PRO A CA 1
ATOM 845 C C . PRO A 1 111 ? -4.313 -6.929 -3.180 1.00 89.69 111 PRO A C 1
ATOM 847 O O . PRO A 1 111 ? -5.047 -6.747 -4.159 1.00 89.69 111 PRO A O 1
ATOM 850 N N . VAL A 1 112 ? -3.025 -6.589 -3.158 1.00 88.50 112 VAL A N 1
ATOM 851 C CA . VAL A 1 112 ? -2.246 -6.098 -4.300 1.00 88.50 112 VAL A CA 1
ATOM 852 C C . VAL A 1 112 ? -2.098 -7.209 -5.334 1.00 88.50 112 VAL A C 1
ATOM 854 O O . VAL A 1 112 ? -1.826 -8.356 -4.986 1.00 88.50 112 VAL A O 1
ATOM 857 N N . ASP A 1 113 ? -2.296 -6.874 -6.604 1.00 86.06 113 ASP A N 1
ATOM 858 C CA . ASP A 1 113 ? -2.205 -7.820 -7.715 1.00 86.06 113 ASP A CA 1
ATOM 859 C C . ASP A 1 113 ? -0.813 -7.770 -8.360 1.00 86.06 113 ASP A C 1
ATOM 861 O O . ASP A 1 113 ? -0.573 -7.045 -9.325 1.00 86.06 113 ASP A O 1
ATOM 865 N N . THR A 1 114 ? 0.121 -8.557 -7.825 1.00 82.12 114 THR A N 1
ATOM 866 C CA . THR A 1 114 ? 1.495 -8.648 -8.349 1.00 82.12 114 THR A CA 1
ATOM 867 C C . THR A 1 114 ? 1.614 -9.533 -9.593 1.00 82.12 114 THR A C 1
ATOM 869 O O . THR A 1 114 ? 2.622 -9.460 -10.292 1.00 82.12 114 THR A O 1
ATOM 872 N N . THR A 1 115 ? 0.580 -10.318 -9.919 1.00 81.19 115 THR A N 1
ATOM 873 C CA . THR A 1 115 ? 0.618 -11.328 -10.997 1.00 81.19 115 THR A CA 1
ATOM 874 C C . THR A 1 115 ? 0.599 -10.748 -12.402 1.00 81.19 115 THR A C 1
ATOM 876 O O . THR A 1 115 ? 0.825 -11.464 -13.372 1.00 81.19 115 THR A O 1
ATOM 879 N N . ARG A 1 116 ? 0.320 -9.448 -12.525 1.00 78.81 116 ARG A N 1
ATOM 880 C CA . ARG A 1 116 ? 0.215 -8.775 -13.820 1.00 78.81 116 ARG A CA 1
ATOM 881 C C . ARG A 1 116 ? 1.552 -8.504 -14.482 1.00 78.81 116 ARG A C 1
ATOM 883 O O . ARG A 1 116 ? 1.547 -8.195 -15.660 1.00 78.81 116 ARG A O 1
ATOM 890 N N . HIS A 1 117 ? 2.656 -8.587 -13.747 1.00 82.00 117 HIS A N 1
ATOM 891 C CA . HIS A 1 117 ? 3.978 -8.335 -14.301 1.00 82.00 117 HIS A CA 1
ATOM 892 C C . HIS A 1 117 ? 4.601 -9.617 -14.850 1.00 82.00 117 HIS A C 1
ATOM 894 O O . HIS A 1 117 ? 4.752 -10.595 -14.124 1.00 82.00 117 HIS A O 1
ATOM 900 N N . ASP A 1 118 ? 5.091 -9.553 -16.085 1.00 72.12 118 ASP A N 1
ATOM 901 C CA . ASP A 1 118 ? 5.795 -10.657 -16.754 1.00 72.12 118 ASP A CA 1
ATOM 902 C C . ASP A 1 118 ? 7.312 -10.714 -16.427 1.00 72.12 118 ASP A C 1
ATOM 904 O O . ASP A 1 118 ? 8.071 -11.427 -17.082 1.00 72.12 118 ASP A O 1
ATOM 908 N N . GLY A 1 119 ? 7.779 -9.934 -15.440 1.00 68.19 119 GLY A N 1
ATOM 909 C CA . GLY A 1 119 ? 9.202 -9.749 -15.108 1.00 68.19 119 GLY A CA 1
ATOM 910 C C . GLY A 1 119 ? 9.743 -10.653 -13.990 1.00 68.19 119 GLY A C 1
ATOM 911 O O . GLY A 1 119 ? 9.019 -11.447 -13.405 1.00 68.19 119 GLY A O 1
ATOM 912 N N . GLU A 1 120 ? 11.031 -10.512 -13.657 1.00 74.19 120 GLU A N 1
ATOM 913 C CA . GLU A 1 120 ? 11.658 -11.253 -12.542 1.00 74.19 120 GLU A CA 1
ATOM 914 C C . GLU A 1 120 ? 11.497 -10.550 -11.186 1.00 74.19 120 GLU A C 1
ATOM 916 O O . GLU A 1 120 ? 11.474 -11.208 -10.146 1.00 74.19 120 GLU A O 1
ATOM 921 N N . ARG A 1 121 ? 11.377 -9.214 -11.190 1.00 85.88 121 ARG A N 1
ATOM 922 C CA . ARG A 1 121 ? 11.195 -8.388 -9.991 1.00 85.88 121 ARG A CA 1
ATOM 923 C C . ARG A 1 121 ? 10.281 -7.202 -10.251 1.00 85.88 121 ARG A C 1
ATOM 925 O O . ARG A 1 121 ? 10.205 -6.681 -11.365 1.00 85.88 121 ARG A O 1
ATOM 932 N N . ILE A 1 122 ? 9.617 -6.775 -9.187 1.00 90.31 122 ILE A N 1
ATOM 933 C CA . ILE A 1 122 ? 8.712 -5.636 -9.155 1.00 90.31 122 ILE A CA 1
ATOM 934 C C . ILE A 1 122 ? 9.187 -4.691 -8.056 1.00 90.31 122 ILE A C 1
ATOM 936 O O . ILE A 1 122 ? 9.268 -5.087 -6.896 1.00 90.31 122 ILE A O 1
ATOM 940 N N . GLN A 1 123 ? 9.437 -3.431 -8.394 1.00 91.75 123 GLN A N 1
ATOM 941 C CA . GLN A 1 123 ? 9.593 -2.381 -7.397 1.00 91.75 123 GLN A CA 1
ATOM 942 C C . GLN A 1 123 ? 8.211 -1.960 -6.900 1.00 91.75 123 GLN A C 1
ATOM 944 O O . GLN A 1 123 ? 7.370 -1.515 -7.683 1.00 91.75 123 GLN A O 1
ATOM 949 N N . VAL A 1 124 ? 7.993 -2.044 -5.592 1.00 92.50 124 VAL A N 1
ATOM 950 C CA . VAL A 1 124 ? 6.798 -1.543 -4.918 1.00 92.50 124 VAL A CA 1
ATOM 951 C C . VAL A 1 124 ? 7.102 -0.210 -4.247 1.00 92.50 124 VAL A C 1
ATOM 953 O O . VAL A 1 124 ? 8.086 -0.068 -3.523 1.00 92.50 124 VAL A O 1
ATOM 956 N N . LEU A 1 125 ? 6.227 0.763 -4.481 1.00 94.44 125 LEU A N 1
ATOM 957 C CA . LEU A 1 125 ? 6.171 2.045 -3.798 1.00 94.44 125 LEU A CA 1
ATOM 958 C C . LEU A 1 125 ? 4.810 2.169 -3.110 1.00 94.44 125 LEU A C 1
ATOM 960 O O . LEU A 1 125 ? 3.763 2.222 -3.757 1.00 94.44 125 LEU A O 1
ATOM 964 N N . PHE A 1 126 ? 4.825 2.219 -1.787 1.00 95.12 126 PHE A N 1
ATOM 965 C CA . PHE A 1 126 ? 3.634 2.197 -0.956 1.00 95.12 126 PHE A CA 1
ATOM 966 C C . PHE A 1 126 ? 3.496 3.475 -0.145 1.00 95.12 126 PHE A C 1
ATOM 968 O O . PHE A 1 126 ? 4.343 3.822 0.675 1.00 95.12 126 PHE A O 1
ATOM 975 N N . HIS A 1 127 ? 2.380 4.152 -0.356 1.00 95.31 127 HIS A N 1
ATOM 976 C CA . HIS A 1 127 ? 2.005 5.366 0.339 1.00 95.31 127 HIS A CA 1
ATOM 977 C C . HIS A 1 127 ? 0.982 5.034 1.422 1.00 95.31 127 HIS A C 1
ATOM 979 O O . HIS A 1 127 ? -0.122 4.573 1.115 1.00 95.31 127 HIS A O 1
ATOM 985 N N . ALA A 1 128 ? 1.333 5.324 2.673 1.00 95.31 128 ALA A N 1
ATOM 986 C CA . ALA A 1 128 ? 0.483 5.115 3.837 1.00 95.31 128 ALA A CA 1
ATOM 987 C C . ALA A 1 128 ? 0.319 6.399 4.664 1.00 95.31 128 ALA A C 1
ATOM 989 O O . ALA A 1 128 ? 1.240 7.219 4.719 1.00 95.31 128 ALA A O 1
ATOM 990 N N . PRO A 1 129 ? -0.816 6.580 5.360 1.00 94.44 129 PRO A N 1
ATOM 991 C CA . PRO A 1 129 ? -0.940 7.606 6.388 1.00 94.44 129 PRO A CA 1
ATOM 992 C C . PRO A 1 129 ? 0.076 7.364 7.509 1.00 94.44 129 PRO A C 1
ATOM 994 O O . PRO A 1 129 ? 0.275 6.227 7.926 1.00 94.44 129 PRO A O 1
ATOM 997 N N . ALA A 1 130 ? 0.670 8.425 8.057 1.00 90.88 130 ALA A N 1
ATOM 998 C CA . ALA A 1 130 ? 1.687 8.316 9.111 1.00 90.88 130 ALA A CA 1
ATOM 999 C C . ALA A 1 130 ? 1.167 7.682 10.419 1.00 90.88 130 ALA A C 1
ATOM 1001 O O . ALA A 1 130 ? 1.956 7.192 11.224 1.00 90.88 130 ALA A O 1
ATOM 1002 N N . SER A 1 131 ? -0.154 7.677 10.631 1.00 87.31 131 SER A N 1
ATOM 1003 C CA . SER A 1 131 ? -0.815 7.005 11.757 1.00 87.31 131 SER A CA 1
ATOM 1004 C C . SER A 1 131 ? -0.896 5.481 11.606 1.00 87.31 131 SER A C 1
ATOM 1006 O O . SER A 1 131 ? -1.233 4.789 12.566 1.00 87.31 131 SER A O 1
ATOM 1008 N N . VAL A 1 132 ? -0.588 4.946 10.422 1.00 90.44 132 VAL A N 1
ATOM 1009 C CA . VAL A 1 132 ? -0.624 3.514 10.123 1.00 90.44 132 VAL A CA 1
ATOM 1010 C C . VAL A 1 132 ? 0.797 2.998 9.948 1.00 90.44 132 VAL A C 1
ATOM 1012 O O . VAL A 1 132 ? 1.607 3.582 9.232 1.00 90.44 132 VAL A O 1
ATOM 1015 N N . ALA A 1 133 ? 1.107 1.876 10.593 1.00 86.38 133 ALA A N 1
ATOM 1016 C CA . ALA A 1 133 ? 2.395 1.218 10.419 1.00 86.38 133 ALA A CA 1
ATOM 1017 C C . ALA A 1 133 ? 2.299 0.147 9.327 1.00 86.38 133 ALA A C 1
ATOM 1019 O O . ALA A 1 133 ? 1.403 -0.699 9.376 1.00 86.38 133 ALA A O 1
ATOM 1020 N N . LEU A 1 134 ? 3.247 0.149 8.385 1.00 89.50 134 LEU A N 1
ATOM 1021 C CA . LEU A 1 134 ? 3.496 -1.018 7.542 1.00 89.50 134 LEU A CA 1
ATOM 1022 C C . LEU A 1 134 ? 4.020 -2.151 8.436 1.00 89.50 134 LEU A C 1
ATOM 1024 O O . LEU A 1 134 ? 4.967 -1.962 9.202 1.00 89.50 134 LEU A O 1
ATOM 1028 N N . HIS A 1 135 ? 3.374 -3.305 8.353 1.00 86.19 135 HIS A N 1
ATOM 1029 C CA . HIS A 1 135 ? 3.779 -4.536 9.001 1.00 86.19 135 HIS A CA 1
ATOM 1030 C C . HIS A 1 135 ? 4.440 -5.437 7.959 1.00 86.19 135 HIS A C 1
ATOM 1032 O O . HIS A 1 135 ? 3.816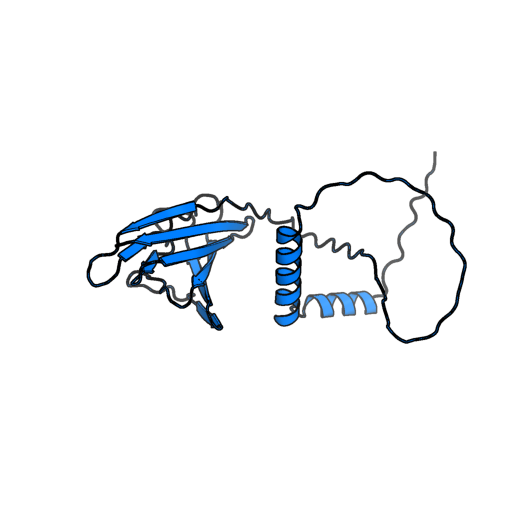 -5.835 6.977 1.00 86.19 135 HIS A O 1
ATOM 1038 N N . MET A 1 136 ? 5.712 -5.745 8.174 1.00 78.00 136 MET A N 1
ATOM 1039 C CA . MET A 1 136 ? 6.428 -6.765 7.420 1.00 78.00 136 MET A CA 1
ATOM 1040 C C . MET A 1 136 ? 6.687 -7.921 8.385 1.00 78.00 136 MET A C 1
ATOM 1042 O O . MET A 1 136 ? 7.053 -7.666 9.533 1.00 78.00 136 MET A O 1
ATOM 1046 N N . GLU A 1 137 ? 6.432 -9.161 7.959 1.00 68.31 137 GLU A N 1
ATOM 1047 C CA . GLU A 1 137 ? 6.928 -10.335 8.694 1.00 68.31 137 GLU A CA 1
ATOM 1048 C C . GLU A 1 137 ? 8.452 -10.290 8.756 1.00 68.31 137 GLU A C 1
ATOM 1050 O O . GLU A 1 137 ? 9.065 -9.585 7.956 1.00 68.31 137 GLU A O 1
ATOM 1055 N N . ASP A 1 138 ? 9.008 -11.029 9.718 1.00 60.31 138 ASP A N 1
ATOM 1056 C CA . ASP A 1 138 ? 10.304 -10.861 10.400 1.00 60.31 138 ASP A CA 1
ATOM 1057 C C . ASP A 1 138 ? 11.564 -10.599 9.542 1.00 60.31 138 ASP A C 1
ATOM 1059 O O . ASP A 1 138 ? 12.602 -10.242 10.095 1.00 60.31 138 ASP A O 1
ATOM 1063 N N . ASP A 1 139 ? 11.472 -10.652 8.215 1.00 68.81 139 ASP A N 1
ATOM 1064 C CA . ASP A 1 139 ? 12.524 -10.280 7.275 1.00 68.81 139 ASP A CA 1
ATOM 1065 C C . ASP A 1 139 ? 12.161 -9.001 6.507 1.00 68.81 139 ASP A C 1
ATOM 1067 O O . ASP A 1 139 ? 11.565 -9.030 5.422 1.00 68.81 139 ASP A O 1
ATOM 1071 N N . VAL A 1 140 ? 12.566 -7.860 7.068 1.00 77.69 140 VAL A N 1
ATOM 1072 C CA . VAL A 1 140 ? 12.654 -6.589 6.338 1.00 77.69 140 VAL A CA 1
ATOM 1073 C C . VAL A 1 140 ? 13.601 -6.795 5.146 1.00 77.69 140 VAL A C 1
ATOM 1075 O O . VAL A 1 140 ? 14.747 -7.176 5.379 1.00 77.69 140 VAL A O 1
ATOM 1078 N N . PRO A 1 141 ? 13.164 -6.567 3.892 1.00 79.88 141 PRO A N 1
ATOM 1079 C CA . PRO A 1 141 ? 14.049 -6.679 2.735 1.00 79.88 141 PRO A CA 1
ATOM 1080 C C . PRO A 1 141 ? 15.273 -5.763 2.869 1.00 79.88 141 PRO A C 1
ATOM 1082 O O . PRO A 1 141 ? 15.149 -4.647 3.371 1.00 79.88 141 PRO A O 1
ATOM 1085 N N . ASP A 1 142 ? 16.441 -6.205 2.396 1.00 81.69 142 ASP A N 1
ATOM 1086 C CA . ASP A 1 142 ? 17.680 -5.407 2.456 1.00 81.69 142 ASP A CA 1
ATOM 1087 C C . ASP A 1 142 ? 17.550 -4.064 1.716 1.00 81.69 142 ASP A C 1
ATOM 1089 O O . ASP A 1 142 ? 18.187 -3.074 2.072 1.00 81.69 142 ASP A O 1
ATOM 1093 N N . ASP A 1 143 ? 16.708 -4.028 0.686 1.00 83.50 143 ASP A N 1
ATOM 1094 C CA . ASP A 1 143 ? 16.395 -2.870 -0.148 1.00 83.50 143 ASP A CA 1
ATOM 1095 C C . ASP A 1 143 ? 15.195 -2.055 0.370 1.00 83.50 143 ASP A C 1
ATOM 1097 O O . ASP A 1 143 ? 14.706 -1.148 -0.310 1.00 83.50 143 ASP A O 1
ATOM 1101 N N . TYR A 1 144 ? 14.704 -2.365 1.572 1.00 90.50 144 TYR A N 1
ATOM 1102 C CA . TYR A 1 144 ? 13.597 -1.638 2.165 1.00 90.50 144 TYR A CA 1
ATOM 1103 C C . TYR A 1 144 ? 13.998 -0.226 2.579 1.00 90.50 144 TYR A C 1
ATOM 1105 O O . TYR A 1 144 ? 14.898 -0.004 3.392 1.00 90.50 144 TYR A O 1
ATOM 1113 N N . GLU A 1 145 ? 13.218 0.742 2.116 1.00 90.81 145 GLU A N 1
ATOM 1114 C CA . GLU A 1 145 ? 13.353 2.132 2.513 1.00 90.81 145 GLU A CA 1
ATOM 1115 C C . GLU A 1 145 ? 12.042 2.703 3.039 1.00 90.81 145 GLU A C 1
ATOM 1117 O O . GLU A 1 145 ? 10.945 2.351 2.596 1.00 90.81 145 GLU A O 1
ATOM 1122 N N . ARG A 1 146 ? 12.169 3.642 3.981 1.00 93.75 146 ARG A N 1
ATOM 1123 C CA . ARG A 1 146 ? 11.048 4.375 4.563 1.00 93.75 146 ARG A CA 1
ATOM 1124 C C . ARG A 1 146 ? 11.385 5.852 4.709 1.00 93.75 146 ARG A C 1
ATOM 1126 O O . ARG A 1 146 ? 12.329 6.209 5.409 1.00 93.75 146 ARG A O 1
ATOM 1133 N N . GLU A 1 147 ? 10.533 6.699 4.152 1.00 91.94 147 GLU A N 1
ATOM 1134 C CA . GLU A 1 147 ? 10.582 8.154 4.301 1.00 91.94 147 GLU A CA 1
ATOM 1135 C C . GLU A 1 147 ? 9.219 8.648 4.796 1.00 91.94 147 GLU A C 1
ATOM 1137 O O . GLU A 1 147 ? 8.187 8.253 4.264 1.00 91.94 147 GLU A O 1
ATOM 1142 N N . CYS A 1 148 ? 9.183 9.488 5.830 1.00 92.25 148 CYS A N 1
ATOM 1143 C CA . CYS A 1 148 ? 7.934 10.064 6.333 1.00 92.25 148 CYS A CA 1
ATOM 1144 C C . CYS A 1 148 ? 8.027 11.590 6.326 1.00 92.25 148 CYS A C 1
ATOM 1146 O O . CYS A 1 148 ? 8.938 12.158 6.926 1.00 92.25 148 CYS A O 1
ATOM 1148 N N . GLU A 1 149 ? 7.058 12.246 5.691 1.00 90.38 149 GLU A N 1
ATOM 1149 C CA . GLU A 1 149 ? 6.941 13.703 5.633 1.00 90.38 149 GLU A CA 1
ATOM 1150 C C . GLU A 1 149 ? 5.530 14.100 6.097 1.00 90.38 149 GLU A C 1
ATOM 1152 O O . GLU A 1 149 ? 4.520 13.782 5.465 1.00 90.38 149 GLU A O 1
ATOM 1157 N N . GLY A 1 150 ? 5.447 14.770 7.250 1.00 91.19 150 GLY A N 1
ATOM 1158 C CA . GLY A 1 150 ? 4.177 15.202 7.833 1.00 91.19 150 GLY A CA 1
ATOM 1159 C C . GLY A 1 150 ? 3.230 14.036 8.139 1.00 91.19 150 GLY A C 1
ATOM 1160 O O . GLY A 1 150 ? 3.472 13.248 9.050 1.00 91.19 150 GLY A O 1
ATOM 1161 N N . HIS A 1 151 ? 2.125 13.954 7.396 1.00 91.12 151 HIS A N 1
ATOM 1162 C CA . HIS A 1 151 ? 1.040 12.992 7.629 1.00 91.12 151 HIS A CA 1
ATOM 1163 C C . HIS A 1 151 ? 1.114 11.742 6.746 1.00 91.12 151 HIS A C 1
ATOM 1165 O O . HIS A 1 151 ? 0.187 10.931 6.767 1.00 91.12 151 HIS A O 1
ATOM 1171 N N . GLN A 1 152 ? 2.190 11.570 5.980 1.00 92.94 152 GLN A N 1
ATOM 1172 C CA . GLN A 1 152 ? 2.335 10.471 5.036 1.00 92.94 152 GLN A CA 1
ATOM 1173 C C . GLN A 1 152 ? 3.712 9.819 5.162 1.00 92.94 152 GLN A C 1
ATOM 1175 O O . GLN A 1 152 ? 4.723 10.496 5.345 1.00 92.94 152 GLN A O 1
ATOM 1180 N N . CYS A 1 153 ? 3.738 8.497 5.044 1.00 94.00 153 CYS A N 1
ATOM 1181 C CA . CYS A 1 153 ? 4.948 7.707 4.895 1.00 94.00 153 CYS A CA 1
ATOM 1182 C C . CYS A 1 153 ? 4.955 7.035 3.522 1.00 94.00 153 CYS A C 1
ATOM 1184 O O . CYS A 1 153 ? 3.925 6.569 3.029 1.00 94.00 153 CYS A O 1
ATOM 1186 N N . VAL A 1 154 ? 6.136 6.989 2.923 1.00 95.19 154 VAL A N 1
ATOM 1187 C CA . VAL A 1 154 ? 6.440 6.294 1.683 1.00 95.19 154 VAL A CA 1
ATOM 1188 C C . VAL A 1 154 ? 7.379 5.148 2.023 1.00 95.19 154 VAL A C 1
ATOM 1190 O O . VAL A 1 154 ? 8.403 5.343 2.677 1.00 95.19 154 VAL A O 1
ATOM 1193 N N . HIS A 1 155 ? 6.999 3.953 1.599 1.00 94.75 155 HIS A N 1
ATOM 1194 C CA . HIS A 1 155 ? 7.745 2.721 1.787 1.00 94.75 155 HIS A CA 1
ATOM 1195 C C . HIS A 1 155 ? 8.122 2.159 0.421 1.00 94.75 155 HIS A C 1
ATOM 1197 O O . HIS A 1 155 ? 7.297 2.178 -0.495 1.00 94.75 155 HIS A O 1
ATOM 1203 N N . ARG A 1 156 ? 9.346 1.659 0.280 1.00 93.75 156 ARG A N 1
ATOM 1204 C CA . ARG A 1 156 ? 9.860 1.124 -0.982 1.00 93.75 156 ARG A CA 1
ATOM 1205 C C . ARG A 1 156 ? 10.558 -0.207 -0.743 1.00 93.75 156 ARG A C 1
ATOM 1207 O O . ARG A 1 156 ? 11.311 -0.301 0.214 1.00 93.75 156 ARG A O 1
ATOM 1214 N N . TRP A 1 157 ? 10.263 -1.209 -1.567 1.00 93.00 157 TRP A N 1
ATOM 1215 C CA . TRP A 1 157 ? 10.927 -2.521 -1.571 1.00 93.00 157 TRP A CA 1
ATOM 1216 C C . TRP A 1 157 ? 10.699 -3.237 -2.905 1.00 93.00 157 TRP A C 1
ATOM 1218 O O . TRP A 1 157 ? 9.790 -2.883 -3.661 1.00 93.00 157 TRP A O 1
ATOM 1228 N N . GLU A 1 158 ? 11.507 -4.240 -3.202 1.00 91.12 158 GLU A N 1
ATOM 1229 C CA . GLU A 1 158 ? 11.375 -5.148 -4.330 1.00 91.12 158 GLU A CA 1
ATOM 1230 C C . GLU A 1 158 ? 10.625 -6.419 -3.917 1.00 91.12 158 GLU A C 1
ATOM 1232 O O . GLU A 1 158 ? 10.755 -6.940 -2.808 1.00 91.12 158 GLU A O 1
ATOM 1237 N N . THR A 1 159 ? 9.814 -6.950 -4.828 1.00 89.06 159 THR A N 1
ATOM 1238 C CA . THR A 1 159 ? 9.087 -8.202 -4.618 1.00 89.06 159 THR A CA 1
ATOM 1239 C C . THR A 1 159 ? 8.998 -9.035 -5.894 1.00 89.06 159 THR A C 1
ATOM 1241 O O . THR A 1 159 ? 9.295 -8.559 -6.991 1.00 89.06 159 THR A O 1
ATOM 1244 N N . SER A 1 160 ? 8.608 -10.300 -5.742 1.00 87.62 160 SER A N 1
ATOM 1245 C CA . SER A 1 160 ? 8.391 -11.229 -6.850 1.00 87.62 160 SER A CA 1
ATOM 1246 C C . SER A 1 160 ? 6.983 -11.054 -7.444 1.00 87.62 160 SER A C 1
ATOM 1248 O O . SER A 1 160 ? 6.029 -10.835 -6.690 1.00 87.62 160 SER A O 1
ATOM 1250 N N . PRO A 1 161 ? 6.805 -11.195 -8.772 1.00 86.19 161 PRO A N 1
ATOM 1251 C CA . PRO A 1 161 ? 5.476 -11.325 -9.378 1.00 86.19 161 PRO A CA 1
ATOM 1252 C C . PRO A 1 161 ? 4.763 -12.624 -9.003 1.00 86.19 161 PRO A C 1
ATOM 1254 O O . PRO A 1 161 ? 3.543 -12.716 -9.142 1.00 86.19 161 PRO A O 1
ATOM 1257 N N . ARG A 1 162 ? 5.506 -13.640 -8.545 1.00 84.69 162 ARG A N 1
ATOM 1258 C CA . ARG A 1 162 ? 4.946 -14.945 -8.188 1.00 84.69 162 ARG A CA 1
ATOM 1259 C C . ARG A 1 162 ? 4.215 -14.857 -6.847 1.00 84.69 162 ARG A C 1
ATOM 1261 O O . ARG A 1 162 ? 4.850 -14.454 -5.874 1.00 84.69 162 ARG A O 1
ATOM 1268 N N . PRO A 1 163 ? 2.925 -15.229 -6.758 1.00 80.12 163 PRO A N 1
ATOM 1269 C CA . PRO A 1 163 ? 2.129 -15.098 -5.534 1.00 80.12 163 PRO A CA 1
ATOM 1270 C C . PRO A 1 163 ? 2.750 -15.728 -4.286 1.00 80.12 163 PRO A C 1
ATOM 1272 O O . PRO A 1 163 ? 2.595 -15.190 -3.196 1.00 80.12 163 PRO A O 1
ATOM 1275 N N . GLU A 1 164 ? 3.439 -16.858 -4.440 1.00 82.12 164 GLU A N 1
ATOM 1276 C CA . GLU A 1 164 ? 4.085 -17.600 -3.356 1.00 82.12 164 GLU A CA 1
ATOM 1277 C C . GLU A 1 164 ? 5.291 -16.873 -2.744 1.00 82.12 164 GLU A C 1
ATOM 1279 O O . GLU A 1 164 ? 5.582 -17.055 -1.564 1.00 82.12 164 GLU A O 1
ATOM 1284 N N . ASP A 1 165 ? 5.952 -16.026 -3.534 1.00 82.62 165 ASP A N 1
ATOM 1285 C CA . ASP A 1 165 ? 7.133 -15.252 -3.143 1.00 82.62 165 ASP A CA 1
ATOM 1286 C C . ASP A 1 165 ? 6.802 -13.757 -2.967 1.00 82.62 165 ASP A C 1
ATOM 1288 O O . ASP A 1 165 ? 7.646 -12.954 -2.549 1.00 82.62 165 ASP A O 1
ATOM 1292 N N . ALA A 1 166 ? 5.582 -13.359 -3.340 1.00 81.69 166 ALA A N 1
ATOM 1293 C CA . ALA A 1 166 ? 5.110 -11.993 -3.257 1.00 81.69 166 ALA A CA 1
ATOM 1294 C C . ALA A 1 166 ? 4.975 -11.580 -1.791 1.00 81.69 166 ALA A C 1
ATOM 1296 O O . ALA A 1 166 ? 4.466 -12.309 -0.942 1.00 81.69 166 ALA A O 1
ATOM 1297 N N . ARG A 1 167 ? 5.405 -10.355 -1.500 1.00 80.81 167 ARG A N 1
ATOM 1298 C CA . ARG A 1 167 ? 5.308 -9.741 -0.174 1.00 80.81 167 ARG A CA 1
ATOM 1299 C C . ARG A 1 167 ? 4.313 -8.587 -0.255 1.00 80.81 167 ARG A C 1
ATOM 1301 O O . ARG A 1 167 ? 4.740 -7.437 -0.410 1.00 80.81 167 ARG A O 1
ATOM 1308 N N . PRO A 1 168 ? 2.995 -8.869 -0.237 1.00 81.56 168 PRO A N 1
ATOM 1309 C CA . PRO A 1 168 ? 1.997 -7.816 -0.297 1.00 81.56 168 PRO A CA 1
ATOM 1310 C C . PRO A 1 168 ? 2.097 -6.923 0.950 1.00 81.56 168 PRO A C 1
ATOM 1312 O O . PRO A 1 168 ? 2.453 -7.397 2.035 1.00 81.56 168 PRO A O 1
ATOM 1315 N N . PRO A 1 169 ? 1.781 -5.623 0.828 1.00 90.19 169 PRO A N 1
ATOM 1316 C CA . PRO A 1 169 ? 1.784 -4.726 1.966 1.00 90.19 169 PRO A CA 1
ATOM 1317 C C . PRO A 1 169 ? 0.712 -5.132 2.970 1.00 90.19 169 PRO A C 1
ATOM 1319 O O . PRO A 1 169 ? -0.465 -5.280 2.633 1.00 90.19 169 PRO A O 1
ATOM 1322 N N . ARG A 1 170 ? 1.123 -5.237 4.232 1.00 92.69 170 ARG A N 1
ATOM 1323 C CA . ARG A 1 170 ? 0.219 -5.449 5.358 1.00 92.69 170 ARG A CA 1
ATOM 1324 C C . ARG A 1 170 ? 0.262 -4.246 6.261 1.00 92.69 170 ARG A C 1
ATOM 1326 O O . ARG A 1 170 ? 1.330 -3.707 6.538 1.00 92.69 170 ARG A O 1
ATOM 1333 N N . VAL A 1 171 ? -0.894 -3.800 6.722 1.00 94.88 171 VAL A N 1
ATOM 1334 C CA . VAL A 1 171 ? -0.997 -2.576 7.515 1.00 94.88 171 VAL A CA 1
ATOM 1335 C C . VAL A 1 171 ? -1.545 -2.867 8.894 1.00 94.88 171 VAL A C 1
ATOM 1337 O O . VAL A 1 171 ? -2.526 -3.589 9.051 1.00 94.88 171 VAL A O 1
ATOM 1340 N N . ARG A 1 172 ? -0.913 -2.283 9.909 1.00 95.69 172 ARG A N 1
ATOM 1341 C CA . ARG A 1 172 ? -1.344 -2.388 11.299 1.00 95.69 172 ARG A CA 1
ATOM 1342 C C . ARG A 1 172 ? -2.181 -1.169 11.670 1.00 95.69 172 ARG A C 1
ATOM 1344 O O . ARG A 1 172 ? -1.649 -0.064 11.787 1.00 95.69 172 ARG A O 1
ATOM 1351 N N . ILE A 1 173 ? -3.476 -1.377 11.898 1.00 95.94 173 ILE A N 1
ATOM 1352 C CA . ILE A 1 173 ? -4.442 -0.323 12.235 1.00 95.94 173 ILE A CA 1
ATOM 1353 C C . ILE A 1 173 ? -4.865 -0.483 13.694 1.00 95.94 173 ILE A C 1
ATOM 1355 O O . ILE A 1 173 ? -5.291 -1.559 14.108 1.00 95.94 173 ILE A O 1
ATOM 1359 N N . SER A 1 174 ? -4.712 0.583 14.481 1.00 95.50 174 SER A N 1
ATOM 1360 C CA . SER A 1 174 ? -4.992 0.575 15.932 1.00 95.50 174 SER A CA 1
ATOM 1361 C C . SER A 1 174 ? -6.168 1.470 16.333 1.00 95.50 174 SER A C 1
ATOM 1363 O O . SER A 1 174 ? -6.670 1.365 17.448 1.00 95.50 174 SER A O 1
ATOM 1365 N N . GLU A 1 175 ? -6.615 2.350 15.439 1.00 95.50 175 GLU A N 1
ATOM 1366 C CA . GLU A 1 175 ? -7.666 3.328 15.713 1.00 95.50 175 GLU A CA 1
ATOM 1367 C C . GLU A 1 175 ? -8.810 3.180 14.702 1.00 95.50 175 GLU A C 1
ATOM 1369 O O . GLU A 1 175 ? -8.569 2.795 13.555 1.00 95.50 175 GLU A O 1
ATOM 1374 N N . PRO A 1 176 ? -10.068 3.435 15.101 1.00 96.25 176 PRO A N 1
ATOM 1375 C CA . PRO A 1 176 ? -11.175 3.497 14.156 1.00 96.25 176 PRO A CA 1
ATOM 1376 C C . PRO A 1 176 ? -10.995 4.675 13.204 1.00 96.25 176 PRO A C 1
ATOM 1378 O O . PRO A 1 176 ? -10.559 5.753 13.609 1.00 96.25 176 PRO A O 1
ATOM 1381 N N . GLY A 1 177 ? -11.391 4.501 11.949 1.00 96.31 177 GLY A N 1
ATOM 1382 C CA . GLY A 1 177 ? -11.255 5.562 10.965 1.00 96.31 177 GLY A CA 1
ATOM 1383 C C . GLY A 1 177 ? -11.296 5.072 9.531 1.00 96.31 177 GLY A C 1
ATOM 1384 O O . GLY A 1 177 ? -11.556 3.903 9.243 1.00 96.31 177 GLY A O 1
ATOM 1385 N N . ARG A 1 178 ? -11.035 6.012 8.626 1.00 96.12 178 ARG A N 1
ATOM 1386 C CA . ARG A 1 178 ? -10.919 5.767 7.194 1.00 96.12 178 ARG A CA 1
ATOM 1387 C C . ARG A 1 178 ? -9.485 6.034 6.761 1.00 96.12 178 ARG A C 1
ATOM 1389 O O . ARG A 1 178 ? -9.000 7.153 6.912 1.00 96.12 178 ARG A O 1
ATOM 1396 N N . TYR A 1 179 ? -8.847 5.023 6.191 1.00 95.31 179 TYR A N 1
ATOM 1397 C CA . TYR A 1 179 ? -7.448 5.054 5.783 1.00 95.31 179 TYR A CA 1
ATOM 1398 C C . TYR A 1 179 ? -7.349 4.842 4.279 1.00 95.31 179 TYR A C 1
ATOM 1400 O O . TYR A 1 179 ? -7.926 3.893 3.757 1.00 95.31 179 TYR A O 1
ATOM 1408 N N . GLU A 1 180 ? -6.633 5.721 3.583 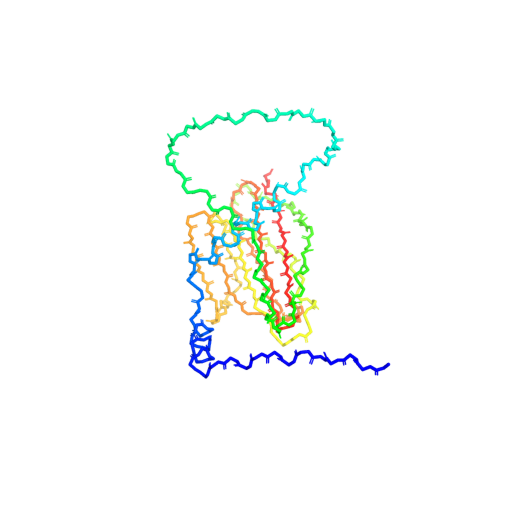1.00 95.38 180 GLU A N 1
ATOM 1409 C CA . GLU A 1 180 ? -6.351 5.560 2.157 1.00 95.38 180 GLU A CA 1
ATOM 1410 C C . GLU A 1 180 ? -4.902 5.137 1.958 1.00 95.38 180 GLU A C 1
ATOM 1412 O O . GLU A 1 180 ? -3.990 5.742 2.520 1.00 95.38 180 GLU A O 1
ATOM 1417 N N . PHE A 1 181 ? -4.706 4.126 1.121 1.00 94.69 181 PHE A N 1
ATOM 1418 C CA . PHE A 1 181 ? -3.401 3.619 0.736 1.00 94.69 181 PHE A CA 1
ATOM 1419 C C . PHE A 1 181 ? -3.271 3.637 -0.778 1.00 94.69 181 PHE A C 1
ATOM 1421 O O . PHE A 1 181 ? -4.232 3.360 -1.499 1.00 94.69 181 PHE A O 1
ATOM 1428 N N . SER A 1 182 ? -2.068 3.929 -1.256 1.00 94.44 182 SER A N 1
ATOM 1429 C CA . SER A 1 182 ? -1.736 3.884 -2.677 1.00 94.44 182 SER A CA 1
ATOM 1430 C C . SER A 1 182 ? -0.520 2.994 -2.874 1.00 94.44 182 SER A C 1
ATOM 1432 O O . SER A 1 182 ? 0.521 3.225 -2.262 1.00 94.44 182 SER A O 1
ATOM 1434 N N . VAL A 1 183 ? -0.656 1.987 -3.728 1.00 93.75 183 VAL A N 1
ATOM 1435 C CA . VAL A 1 183 ? 0.410 1.056 -4.093 1.00 93.75 183 VAL A CA 1
ATOM 1436 C C . VAL A 1 183 ? 0.720 1.281 -5.562 1.00 93.75 183 VAL A C 1
ATOM 1438 O O . VAL A 1 183 ? -0.149 1.133 -6.418 1.00 93.75 183 VAL A O 1
ATOM 1441 N N . ILE A 1 184 ? 1.956 1.650 -5.857 1.00 92.62 184 ILE A N 1
ATOM 1442 C CA . ILE A 1 184 ? 2.479 1.675 -7.216 1.00 92.62 184 ILE A CA 1
ATOM 1443 C C . ILE A 1 184 ? 3.449 0.514 -7.316 1.00 92.62 184 ILE A C 1
ATOM 1445 O O . ILE A 1 184 ? 4.368 0.413 -6.509 1.00 92.62 184 ILE A O 1
ATOM 1449 N N . HIS A 1 185 ? 3.251 -0.352 -8.295 1.00 91.12 185 HIS A N 1
ATOM 1450 C CA . HIS A 1 185 ? 4.135 -1.479 -8.530 1.00 91.12 185 HIS A CA 1
ATOM 1451 C C . HIS A 1 185 ? 4.595 -1.472 -9.988 1.00 91.12 185 HIS A C 1
ATOM 1453 O O . HIS A 1 185 ? 3.795 -1.282 -10.906 1.00 91.12 185 HIS A O 1
ATOM 1459 N N . ALA A 1 186 ? 5.909 -1.555 -10.187 1.00 89.81 186 ALA A N 1
ATOM 1460 C CA . ALA A 1 186 ? 6.560 -1.347 -11.474 1.00 89.81 186 ALA A CA 1
ATOM 1461 C C . ALA A 1 186 ? 7.562 -2.466 -11.773 1.00 89.81 186 ALA A C 1
ATOM 1463 O O . ALA A 1 186 ? 8.411 -2.781 -10.942 1.00 89.81 186 ALA A O 1
ATOM 1464 N N . SER A 1 187 ? 7.476 -3.032 -12.972 1.00 87.69 187 SER A N 1
ATOM 1465 C CA . SER A 1 187 ? 8.535 -3.818 -13.608 1.00 87.69 187 SER A CA 1
ATOM 1466 C C . SER A 1 187 ? 9.169 -2.989 -14.731 1.00 87.69 187 SER A C 1
ATOM 1468 O O . SER A 1 187 ? 8.802 -1.831 -14.934 1.00 87.69 187 SER A O 1
ATOM 1470 N N . THR A 1 188 ? 10.115 -3.570 -15.471 1.00 83.69 188 THR A N 1
ATOM 1471 C CA . THR A 1 188 ? 10.766 -2.908 -16.614 1.00 83.69 188 THR A CA 1
ATOM 1472 C C . THR A 1 188 ? 9.763 -2.375 -17.640 1.00 83.69 188 THR A C 1
ATOM 1474 O O . THR A 1 188 ? 9.927 -1.258 -18.123 1.00 83.69 188 THR A O 1
ATOM 1477 N N . ASP A 1 189 ? 8.707 -3.142 -17.923 1.00 81.62 189 ASP A N 1
ATOM 1478 C CA . ASP A 1 189 ? 7.809 -2.871 -19.053 1.00 81.62 189 ASP A CA 1
ATOM 1479 C C . ASP A 1 189 ? 6.401 -2.438 -18.629 1.00 81.62 189 ASP A C 1
ATOM 1481 O O . ASP A 1 189 ? 5.600 -2.020 -19.462 1.00 81.62 189 ASP A O 1
ATOM 1485 N N . GLN A 1 190 ? 6.063 -2.556 -17.342 1.00 83.50 190 GLN A N 1
ATOM 1486 C CA . GLN A 1 190 ? 4.702 -2.333 -16.859 1.00 83.50 190 GLN A CA 1
ATOM 1487 C C . GLN A 1 190 ? 4.687 -1.609 -15.521 1.00 83.50 190 GLN A C 1
ATOM 1489 O O . GLN A 1 190 ? 5.487 -1.889 -14.628 1.00 83.50 190 GLN A O 1
ATOM 1494 N N . ARG A 1 191 ? 3.715 -0.714 -15.350 1.00 88.62 191 ARG A N 1
ATOM 1495 C CA . ARG A 1 191 ? 3.493 0.015 -14.106 1.00 88.62 191 ARG A CA 1
ATOM 1496 C C . ARG A 1 191 ? 2.010 0.045 -13.793 1.00 88.62 191 ARG A C 1
ATOM 1498 O O . ARG A 1 191 ? 1.201 0.499 -14.594 1.00 88.62 191 ARG A O 1
ATOM 1505 N N . TYR A 1 192 ? 1.666 -0.367 -12.588 1.00 87.31 192 TYR A N 1
ATOM 1506 C CA . TYR A 1 192 ? 0.292 -0.388 -12.117 1.00 87.31 192 TYR A CA 1
ATOM 1507 C C . TYR A 1 192 ? 0.147 0.480 -10.883 1.00 87.31 192 TYR A C 1
ATOM 1509 O O . TYR A 1 192 ? 1.072 0.632 -10.077 1.00 87.31 192 TYR A O 1
ATOM 1517 N N . HIS A 1 193 ? -1.036 1.068 -10.758 1.00 91.94 193 HIS A N 1
ATOM 1518 C CA . HIS A 1 193 ? -1.409 1.876 -9.613 1.00 91.94 193 HIS A CA 1
ATOM 1519 C C . HIS A 1 193 ? -2.720 1.373 -9.030 1.00 91.94 193 HIS A C 1
ATOM 1521 O O . HIS A 1 193 ? -3.754 1.323 -9.699 1.00 91.94 193 HIS A O 1
ATOM 1527 N N . GLU A 1 194 ? -2.666 1.016 -7.755 1.00 92.81 194 GLU A N 1
ATOM 1528 C CA . GLU A 1 194 ? -3.804 0.532 -6.997 1.00 92.81 194 GLU A CA 1
ATOM 1529 C C . GLU A 1 194 ? -4.069 1.430 -5.796 1.00 92.81 194 GLU A C 1
ATOM 1531 O O . GLU A 1 194 ? -3.150 1.874 -5.102 1.00 92.81 194 GLU A O 1
ATOM 1536 N N . ARG A 1 195 ? -5.353 1.669 -5.525 1.00 94.56 195 ARG A N 1
ATOM 1537 C CA . ARG A 1 195 ? -5.804 2.424 -4.359 1.00 94.56 195 ARG A CA 1
ATOM 1538 C C . ARG A 1 195 ? -6.682 1.552 -3.477 1.00 94.56 195 ARG A C 1
ATOM 1540 O O . ARG A 1 195 ? -7.591 0.885 -3.967 1.00 94.56 195 ARG A O 1
ATOM 1547 N N . PHE A 1 196 ? -6.443 1.613 -2.174 1.00 94.81 196 PHE A N 1
ATOM 1548 C CA . PHE A 1 196 ? -7.216 0.894 -1.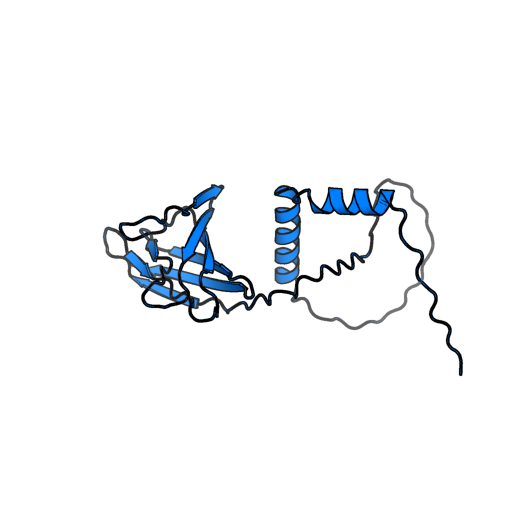166 1.00 94.81 196 PHE A CA 1
ATOM 1549 C C . PHE A 1 196 ? -7.774 1.877 -0.146 1.00 94.81 196 PHE A C 1
ATOM 1551 O O . PHE A 1 196 ? -7.063 2.772 0.312 1.00 94.81 196 PHE A O 1
ATOM 1558 N N . VAL A 1 197 ? -9.035 1.697 0.229 1.00 96.00 197 VAL A N 1
ATOM 1559 C CA . VAL A 1 197 ? -9.674 2.436 1.318 1.00 96.00 197 VAL A CA 1
ATOM 1560 C C . VAL A 1 197 ? -10.051 1.435 2.395 1.00 96.00 197 VAL A C 1
ATOM 1562 O O . VAL A 1 197 ? -10.909 0.587 2.181 1.00 96.00 197 VAL A O 1
ATOM 1565 N N . VAL A 1 198 ? -9.425 1.530 3.563 1.00 96.62 198 VAL A N 1
ATOM 1566 C CA . VAL A 1 198 ? -9.763 0.686 4.710 1.00 96.62 198 VAL A CA 1
ATOM 1567 C C . VAL A 1 198 ? -10.653 1.468 5.669 1.00 96.62 198 VAL A C 1
ATOM 1569 O O . VAL A 1 198 ? -10.262 2.517 6.184 1.00 96.62 198 VAL A O 1
ATOM 1572 N N . LEU A 1 199 ? -11.851 0.946 5.916 1.00 97.44 199 LEU A N 1
ATOM 1573 C CA . LEU A 1 199 ? -12.786 1.419 6.930 1.00 97.44 199 LEU A CA 1
ATOM 1574 C C . LEU A 1 199 ? -12.657 0.538 8.171 1.00 97.44 199 LEU A C 1
ATOM 1576 O O . LEU A 1 199 ? -13.095 -0.613 8.174 1.00 97.44 199 LEU A O 1
ATOM 1580 N N . ALA A 1 200 ? -12.057 1.085 9.225 1.00 96.69 200 ALA A N 1
ATOM 1581 C CA . ALA A 1 200 ? -11.873 0.404 10.498 1.00 96.69 200 ALA A CA 1
ATOM 1582 C C . ALA A 1 200 ? -12.940 0.848 11.506 1.00 96.69 200 ALA A C 1
ATOM 1584 O O . ALA A 1 200 ? -13.060 2.033 11.825 1.00 96.69 200 ALA A O 1
ATOM 1585 N N . THR A 1 201 ? -13.712 -0.112 12.014 1.00 96.56 201 THR A N 1
ATOM 1586 C CA . THR A 1 201 ? -14.834 0.112 12.946 1.00 96.56 201 THR A CA 1
ATOM 1587 C C . THR A 1 201 ? -14.684 -0.740 14.206 1.00 96.56 201 THR A C 1
ATOM 1589 O O . THR A 1 201 ? -13.951 -1.725 14.178 1.00 96.56 201 THR A O 1
ATOM 1592 N N . ARG A 1 202 ? -15.344 -0.367 15.309 1.00 93.69 202 ARG A N 1
ATOM 1593 C CA . ARG A 1 202 ? -15.454 -1.196 16.525 1.00 93.69 202 ARG A CA 1
ATOM 1594 C C . ARG A 1 202 ? -16.789 -1.933 16.542 1.00 93.69 202 ARG A C 1
ATOM 1596 O O . ARG A 1 202 ? -17.802 -1.304 16.175 1.00 93.69 202 ARG A O 1
#

Secondary structure (DSSP, 8-state):
-------PPPPPHHHHHHHHHHHTSPPPHHHHHHHHHHHHHHHHH-------------------------------------S----EEEPPPEEEEEEPPSSS-EEEE----GGG--SS-EEEEEEEETTSEEE--S---TT-EEEEETTEEEEEEEE-SSTTT----EEEE-SSEEEEEEEEEE-SS-EEEEEEEEEEE-

Sequence (202 aa):
MNERDPELPEFPQELQRAIRAARRVEPSRALERRVFGALEVVEKTGSAPRRRASRRLSIPLALAVAGGMAAAAALSVSLLDRSEPVELTGREARDLAVRLPDTGHVVVDLPVDTTRHDGERIQVLFHAPASVALHMEDDVPDDYERECEGHQCVHRWETSPRPEDARPPRVRISEPGRYEFSVIHASTDQRYHERFVVLATR